Protein AF-A0A7Y2VMP0-F1 (afdb_monomer_lite)

Secondary structure (DSSP, 8-state):
--THHHHHHHHHHHHHHHHHHHHHHHHHHHHHHHHHHHHHHHHHHHHHHHHHHHHHHTTSTTPPPPEETTEEEEETTBTT---TTTTTPPSEEEEEPTT--EEEEEEEETTEEEEEEEEGGGHHHHHIIIIIHHHHHHHHHHHHHHHHHHHHHHHHHHHHHHHHHHHHT--TT-TTS--------SS--HHHHHHHHHHHHHHHHHHHHHHHHHHHHHHHHHHHHHHHHHHHHHHHHHTT-TT--HHHHHHHHHHHHHHHHHHHHHHHHHHHHHHTTS--------HHHHHHHHHHHHHHH-TTS--------

Structure (mmCIF, N/CA/C/O backbone):
data_AF-A0A7Y2VMP0-F1
#
_entry.id   AF-A0A7Y2VMP0-F1
#
loop_
_atom_site.group_PDB
_atom_site.id
_atom_site.type_symbol
_atom_site.label_atom_id
_atom_site.label_alt_id
_atom_site.label_comp_id
_atom_site.label_asym_id
_atom_site.label_entity_id
_atom_site.label_seq_id
_atom_site.pdbx_PDB_ins_code
_atom_site.Cartn_x
_atom_site.Cartn_y
_atom_site.Cartn_z
_atom_site.occupancy
_atom_site.B_iso_or_equiv
_atom_site.auth_seq_id
_atom_site.auth_comp_id
_atom_site.auth_asym_id
_atom_site.auth_atom_id
_atom_site.pdbx_PDB_model_num
ATOM 1 N N . MET A 1 1 ? -6.683 -3.050 -18.709 1.00 42.28 1 MET A N 1
ATOM 2 C CA . MET A 1 1 ? -7.319 -2.679 -17.415 1.00 42.28 1 MET A CA 1
ATOM 3 C C . MET A 1 1 ? -6.294 -2.846 -16.292 1.00 42.28 1 MET A C 1
ATOM 5 O O . MET A 1 1 ? -5.824 -3.955 -16.086 1.00 42.28 1 MET A O 1
ATOM 9 N N . LYS A 1 2 ? -5.876 -1.742 -15.649 1.00 40.38 2 LYS A N 1
ATOM 10 C CA . LYS A 1 2 ? -4.631 -1.635 -14.856 1.00 40.38 2 LYS A CA 1
ATOM 11 C C . LYS A 1 2 ? -4.674 -2.381 -13.492 1.00 40.38 2 LYS A C 1
ATOM 13 O O . LYS A 1 2 ? -5.615 -2.161 -12.722 1.00 40.38 2 LYS A O 1
ATOM 18 N N . PRO A 1 3 ? -3.659 -3.208 -13.161 1.00 48.94 3 PRO A N 1
ATOM 19 C CA . PRO A 1 3 ? -3.592 -4.045 -11.951 1.00 48.94 3 PRO A CA 1
ATOM 20 C C . PRO A 1 3 ? -3.436 -3.265 -10.630 1.00 48.94 3 PRO A C 1
ATOM 22 O O . PRO A 1 3 ? -3.856 -3.755 -9.582 1.00 48.94 3 PRO A O 1
ATOM 25 N N . GLU A 1 4 ? -2.950 -2.023 -10.662 1.00 51.00 4 GLU A N 1
ATOM 26 C CA . GLU A 1 4 ? -2.730 -1.183 -9.467 1.00 51.00 4 GLU A CA 1
ATOM 27 C C . GLU A 1 4 ? -4.014 -0.908 -8.662 1.00 51.00 4 GLU A C 1
ATOM 29 O O . GLU A 1 4 ? -4.012 -0.876 -7.429 1.00 51.00 4 GLU A O 1
ATOM 34 N N . ARG A 1 5 ? -5.173 -0.816 -9.335 1.00 51.28 5 ARG A N 1
ATOM 35 C CA . ARG A 1 5 ? -6.469 -0.645 -8.653 1.00 51.28 5 ARG A CA 1
ATOM 36 C C . ARG A 1 5 ? -6.866 -1.856 -7.798 1.00 51.28 5 ARG A C 1
ATOM 38 O O . ARG A 1 5 ? -7.688 -1.691 -6.895 1.00 51.28 5 ARG A O 1
ATOM 45 N N . ARG A 1 6 ? -6.324 -3.058 -8.054 1.00 54.50 6 ARG A N 1
ATOM 46 C CA . ARG A 1 6 ? -6.661 -4.273 -7.288 1.00 54.50 6 ARG A CA 1
ATOM 47 C C . ARG A 1 6 ? -5.964 -4.320 -5.933 1.00 54.50 6 ARG A C 1
ATOM 49 O O . ARG A 1 6 ? -6.623 -4.686 -4.965 1.00 54.50 6 ARG A O 1
ATOM 56 N N . ILE A 1 7 ? -4.694 -3.928 -5.839 1.00 57.62 7 ILE A N 1
ATOM 57 C CA . ILE A 1 7 ? -3.926 -4.029 -4.585 1.00 57.62 7 ILE A CA 1
ATOM 58 C C . ILE A 1 7 ? -4.462 -3.026 -3.560 1.00 57.62 7 ILE A C 1
ATOM 60 O O . ILE A 1 7 ? -4.820 -3.409 -2.449 1.00 57.62 7 ILE A O 1
ATOM 64 N N . ARG A 1 8 ? -4.668 -1.767 -3.968 1.00 56.16 8 ARG A N 1
ATOM 65 C CA . ARG A 1 8 ? -5.186 -0.714 -3.078 1.00 56.16 8 ARG A CA 1
ATOM 66 C C . ARG A 1 8 ? -6.615 -0.968 -2.587 1.00 56.16 8 ARG A C 1
ATOM 68 O O . ARG A 1 8 ? -6.955 -0.582 -1.469 1.00 56.16 8 ARG A O 1
ATOM 75 N N . ARG A 1 9 ? -7.458 -1.608 -3.412 1.00 62.34 9 ARG A N 1
ATOM 76 C CA . ARG A 1 9 ? -8.805 -2.051 -3.005 1.00 62.34 9 ARG A CA 1
ATOM 77 C C . ARG A 1 9 ? -8.754 -3.253 -2.069 1.00 62.34 9 ARG A C 1
ATOM 79 O O . ARG A 1 9 ? -9.537 -3.276 -1.131 1.00 62.34 9 ARG A O 1
ATOM 86 N N . ARG A 1 10 ? -7.859 -4.219 -2.306 1.00 62.31 10 ARG A N 1
ATOM 87 C CA . ARG A 1 10 ? -7.691 -5.385 -1.427 1.00 62.31 10 ARG A CA 1
ATOM 88 C C . ARG A 1 10 ? -7.189 -4.965 -0.050 1.00 62.31 10 ARG A C 1
ATOM 90 O O . ARG A 1 10 ? -7.886 -5.224 0.915 1.00 62.31 10 ARG A O 1
ATOM 97 N N . LEU A 1 11 ? -6.109 -4.184 0.025 1.00 67.06 11 LEU A N 1
ATOM 98 C CA . LEU A 1 11 ? -5.541 -3.735 1.302 1.00 67.06 11 LEU A CA 1
ATOM 99 C C . LEU A 1 11 ? -6.545 -2.920 2.135 1.00 67.06 11 LEU A C 1
ATOM 101 O O . LEU A 1 11 ? -6.702 -3.148 3.328 1.00 67.06 11 LEU A O 1
ATOM 105 N N . GLY A 1 12 ? -7.273 -1.995 1.496 1.00 69.88 12 GLY A N 1
ATOM 106 C CA . GLY A 1 12 ? -8.311 -1.217 2.176 1.00 69.88 12 GLY A CA 1
ATOM 107 C C . GLY A 1 12 ? -9.505 -2.067 2.619 1.00 69.88 12 GLY A C 1
ATOM 108 O O . GLY A 1 12 ? -10.015 -1.873 3.716 1.00 69.88 12 GLY A O 1
ATOM 109 N N . ARG A 1 13 ? -9.941 -3.025 1.792 1.00 75.75 13 ARG A N 1
ATOM 110 C CA . ARG A 1 13 ? -11.034 -3.944 2.135 1.00 75.75 13 ARG A CA 1
ATOM 111 C C . ARG A 1 13 ? -10.649 -4.861 3.291 1.00 75.75 13 ARG A C 1
ATOM 113 O O . ARG A 1 13 ? -11.458 -5.055 4.187 1.00 75.75 13 ARG A O 1
ATOM 120 N N . ASP A 1 14 ? -9.441 -5.407 3.264 1.00 75.19 14 ASP A N 1
ATOM 121 C CA . ASP A 1 14 ? -8.980 -6.370 4.258 1.00 75.19 14 ASP A CA 1
ATOM 122 C C . ASP A 1 14 ? -8.782 -5.676 5.622 1.00 75.19 14 ASP A C 1
ATOM 124 O O . ASP A 1 14 ? -9.195 -6.220 6.640 1.00 75.19 14 ASP A O 1
ATOM 128 N N . LEU A 1 15 ? -8.319 -4.416 5.643 1.00 76.12 15 LEU A N 1
ATOM 129 C CA . LEU A 1 15 ? -8.299 -3.588 6.859 1.00 76.12 15 LEU A CA 1
ATOM 130 C C . LEU A 1 15 ? -9.698 -3.256 7.392 1.00 76.12 15 LEU A C 1
ATOM 132 O O . LEU A 1 15 ? -9.912 -3.306 8.599 1.00 76.12 15 LEU A O 1
ATOM 136 N N . ILE A 1 16 ? -10.660 -2.930 6.521 1.00 78.88 16 ILE A N 1
ATOM 137 C CA . ILE A 1 16 ? -12.048 -2.672 6.942 1.00 78.88 16 ILE A CA 1
ATOM 138 C C . ILE A 1 16 ? -12.686 -3.947 7.500 1.00 78.88 16 ILE A C 1
ATOM 140 O O . ILE A 1 16 ? -13.368 -3.890 8.518 1.00 78.88 16 ILE A O 1
ATOM 144 N N . LEU A 1 17 ? -12.451 -5.097 6.865 1.00 79.00 17 LEU A N 1
ATOM 145 C CA . LEU A 1 17 ? -12.925 -6.391 7.356 1.00 79.00 17 LEU A CA 1
ATOM 146 C C . LEU A 1 17 ? -12.294 -6.741 8.705 1.00 79.00 17 LEU A C 1
ATOM 148 O O . LEU A 1 17 ? -13.005 -7.178 9.604 1.00 79.00 17 LEU A O 1
ATOM 152 N N . GLN A 1 18 ? -10.992 -6.504 8.870 1.00 78.69 18 GLN A N 1
ATOM 153 C CA . GLN A 1 18 ? -10.298 -6.721 10.136 1.00 78.69 18 GLN A CA 1
ATOM 154 C C . GLN A 1 18 ? -10.820 -5.784 11.231 1.00 78.69 18 GLN A C 1
ATOM 156 O O . GLN A 1 18 ? -11.076 -6.236 12.341 1.00 78.69 18 GLN A O 1
ATOM 161 N N . ALA A 1 19 ? -11.050 -4.509 10.913 1.00 80.31 19 ALA A N 1
ATOM 162 C CA . ALA A 1 19 ? -11.669 -3.555 11.826 1.00 80.31 19 ALA A CA 1
ATOM 163 C C . ALA A 1 19 ? -13.084 -3.993 12.227 1.00 80.31 19 ALA A C 1
ATOM 165 O O . ALA A 1 19 ? -13.423 -4.021 13.403 1.00 80.31 19 ALA A O 1
ATOM 166 N N . LEU A 1 20 ? -13.910 -4.411 11.271 1.00 83.06 20 LEU A N 1
ATOM 167 C CA . LEU A 1 20 ? -15.257 -4.888 11.568 1.00 83.06 20 LEU A CA 1
ATOM 168 C C . LEU A 1 20 ? -15.230 -6.148 12.447 1.00 83.06 20 LEU A C 1
ATOM 170 O O . LEU A 1 20 ? -15.999 -6.249 13.399 1.00 83.06 20 LEU A O 1
ATOM 174 N N . PHE A 1 21 ? -14.311 -7.075 12.172 1.00 84.12 21 PHE A N 1
ATOM 175 C CA . PHE A 1 21 ? -14.140 -8.292 12.959 1.00 84.12 21 PHE A CA 1
ATOM 176 C C . PHE A 1 21 ? -13.665 -8.001 14.386 1.00 84.12 21 PHE A C 1
ATOM 178 O O . PHE A 1 21 ? -14.249 -8.519 15.333 1.00 84.12 21 PHE A O 1
ATOM 185 N N . ILE A 1 22 ? -12.654 -7.140 14.556 1.00 81.50 22 ILE A N 1
ATO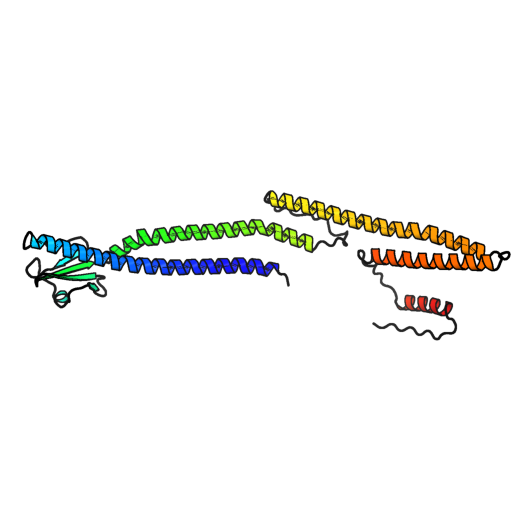M 186 C CA . ILE A 1 22 ? -12.170 -6.727 15.880 1.00 81.50 22 ILE A CA 1
ATOM 187 C C . ILE A 1 22 ? -13.291 -6.012 16.638 1.00 81.50 22 ILE A C 1
ATOM 189 O O . ILE A 1 22 ? -13.514 -6.306 17.806 1.00 81.50 22 ILE A O 1
ATOM 193 N N . SER A 1 23 ? -14.032 -5.112 15.986 1.00 80.69 23 SER A N 1
ATOM 194 C CA . SER A 1 23 ? -15.151 -4.401 16.610 1.00 80.69 23 SER A CA 1
ATOM 195 C C . SER A 1 23 ? -16.237 -5.367 17.080 1.00 80.69 23 SER A C 1
ATOM 197 O O . SER A 1 23 ? -16.683 -5.258 18.218 1.00 80.69 23 SER A O 1
ATOM 199 N N . LEU A 1 24 ? -16.614 -6.345 16.253 1.00 84.69 24 LEU A N 1
ATOM 200 C CA . LEU A 1 24 ? -17.591 -7.363 16.629 1.00 84.69 24 LEU A CA 1
ATOM 201 C C . LEU A 1 24 ? -17.084 -8.240 17.783 1.00 84.69 24 LEU A C 1
ATOM 203 O O . LEU A 1 24 ? -17.810 -8.446 18.751 1.00 84.69 24 LEU A O 1
ATOM 207 N N . ALA A 1 25 ? -15.840 -8.720 17.706 1.00 79.19 25 ALA A N 1
ATOM 208 C CA . ALA A 1 25 ? -15.230 -9.558 18.738 1.00 79.19 25 ALA A CA 1
ATOM 209 C C . ALA A 1 25 ? -15.159 -8.837 20.089 1.00 79.19 25 ALA A C 1
ATOM 211 O O . ALA A 1 25 ? -15.453 -9.428 21.124 1.00 79.19 25 ALA A O 1
ATOM 212 N N . VAL A 1 26 ? -14.831 -7.545 20.072 1.00 81.06 26 VAL A N 1
ATOM 213 C CA . VAL A 1 26 ? -14.863 -6.692 21.260 1.00 81.06 26 VAL A CA 1
ATOM 214 C C . VAL A 1 26 ? -16.267 -6.593 21.815 1.00 81.06 26 VAL A C 1
ATOM 216 O O . VAL A 1 26 ? -16.439 -6.793 23.007 1.00 81.06 26 VAL A O 1
ATOM 219 N N . ILE A 1 27 ? -17.254 -6.235 20.990 1.00 81.12 27 ILE A N 1
ATOM 220 C CA . ILE A 1 27 ? -18.625 -6.014 21.465 1.00 81.12 27 ILE A CA 1
ATOM 221 C C . ILE A 1 27 ? -19.143 -7.288 22.134 1.00 81.12 27 ILE A C 1
ATOM 223 O O . ILE A 1 27 ? -19.672 -7.231 23.241 1.00 81.12 27 ILE A O 1
ATOM 227 N N . VAL A 1 28 ? -18.919 -8.441 21.499 1.00 82.56 28 VAL A N 1
ATOM 228 C CA . VAL A 1 28 ? -19.273 -9.753 22.053 1.00 82.56 28 VAL A CA 1
ATOM 229 C C . VAL A 1 28 ? -18.491 -10.045 23.336 1.00 82.56 28 VAL A C 1
ATOM 231 O O . VAL A 1 28 ? -19.082 -10.508 24.306 1.00 82.56 28 VAL A O 1
ATOM 234 N N . GLY A 1 29 ? -17.187 -9.758 23.370 1.00 77.56 29 GLY A N 1
ATOM 235 C CA . GLY A 1 29 ? -16.332 -9.995 24.534 1.00 77.56 29 GLY A CA 1
ATOM 236 C C . GLY A 1 29 ? -16.700 -9.130 25.739 1.00 77.56 29 GLY A C 1
ATOM 237 O O . GLY A 1 29 ? -16.807 -9.650 26.842 1.00 77.56 29 GLY A O 1
ATOM 238 N N . VAL A 1 30 ? -16.954 -7.837 25.522 1.00 77.19 30 VAL A N 1
ATOM 239 C CA . VAL A 1 30 ? -17.459 -6.899 26.536 1.00 77.19 30 VAL A CA 1
ATOM 240 C C . VAL A 1 30 ? -18.791 -7.405 27.074 1.00 77.19 30 VAL A C 1
ATOM 242 O O . VAL A 1 30 ? -18.934 -7.575 28.277 1.00 77.19 30 VAL A O 1
ATOM 245 N N . PHE A 1 31 ? -19.739 -7.707 26.184 1.00 78.12 31 PHE A N 1
ATOM 246 C CA . PHE A 1 31 ? -21.064 -8.183 26.568 1.00 78.12 31 PHE A CA 1
ATOM 247 C C . PHE A 1 31 ? -21.003 -9.483 27.385 1.00 78.12 31 PHE A C 1
ATOM 249 O O . PHE A 1 31 ? -21.660 -9.596 28.419 1.00 78.12 31 PHE A O 1
ATOM 256 N N . ALA A 1 32 ? -20.186 -10.449 26.955 1.00 77.00 32 ALA A N 1
ATOM 257 C CA . ALA A 1 32 ? -19.995 -11.710 27.664 1.00 77.00 32 ALA A CA 1
ATOM 258 C C . ALA A 1 32 ? -19.301 -11.514 29.020 1.00 77.00 32 ALA A C 1
ATOM 260 O O . ALA A 1 32 ? -19.719 -12.123 30.000 1.00 77.00 32 ALA A O 1
ATOM 261 N N . ALA A 1 33 ? -18.274 -10.661 29.090 1.00 73.25 33 ALA A N 1
ATOM 262 C CA . ALA A 1 33 ? -17.544 -10.383 30.323 1.00 73.25 33 ALA A CA 1
ATOM 263 C C . ALA A 1 33 ? -18.425 -9.685 31.363 1.00 73.25 33 ALA A C 1
ATOM 265 O O . ALA A 1 33 ? -18.421 -10.097 32.517 1.00 73.25 33 ALA A O 1
ATOM 266 N N . THR A 1 34 ? -19.212 -8.679 30.963 1.00 72.81 34 THR A N 1
ATOM 267 C CA . THR A 1 34 ? -20.141 -7.996 31.874 1.00 72.81 34 THR A CA 1
ATOM 268 C C . THR A 1 34 ? -21.153 -8.980 32.456 1.00 72.81 34 THR A C 1
ATOM 270 O O . THR A 1 34 ? -21.323 -9.009 33.668 1.00 72.81 34 THR A O 1
ATOM 273 N N . ARG A 1 35 ? -21.741 -9.853 31.623 1.00 72.00 35 ARG A N 1
ATOM 274 C CA . ARG A 1 35 ? -22.688 -10.880 32.086 1.00 72.00 35 ARG A CA 1
ATOM 275 C C . ARG A 1 35 ? -22.051 -11.916 33.013 1.00 72.00 35 ARG A C 1
ATOM 277 O O . ARG A 1 35 ? -22.604 -12.207 34.060 1.00 72.00 35 ARG A O 1
ATOM 284 N N . LEU A 1 36 ? -20.883 -12.450 32.652 1.00 71.62 36 LEU A N 1
ATOM 285 C CA . LEU A 1 36 ? -20.199 -13.468 33.459 1.00 71.62 36 LEU A CA 1
ATOM 286 C C . LEU A 1 36 ? -19.733 -12.939 34.819 1.00 71.62 36 LEU A C 1
ATOM 288 O O . LEU A 1 36 ? -19.786 -13.666 35.804 1.00 71.62 36 LEU A O 1
ATOM 292 N N . VAL A 1 37 ? -19.218 -11.710 34.865 1.00 70.56 37 VAL A N 1
ATOM 293 C CA . VAL A 1 37 ? -18.649 -11.138 36.092 1.00 70.56 37 VAL A CA 1
ATOM 294 C C . VAL A 1 37 ? -19.743 -10.757 37.087 1.00 70.56 37 VAL A C 1
ATOM 296 O O . VAL A 1 37 ? -19.559 -10.971 38.280 1.00 70.56 37 VAL A O 1
ATOM 299 N N . GLU A 1 38 ? -20.864 -10.211 36.613 1.00 70.50 38 GLU A N 1
ATOM 300 C CA . GLU A 1 38 ? -21.977 -9.790 37.468 1.00 70.50 38 GLU A CA 1
ATOM 301 C C . GLU A 1 38 ? -22.604 -10.981 38.205 1.00 70.50 38 GLU A C 1
ATOM 303 O O . GLU A 1 38 ? -22.653 -10.970 39.435 1.00 70.50 38 GLU A O 1
ATOM 308 N N . ASP A 1 39 ? -22.958 -12.047 37.481 1.00 72.12 39 ASP A N 1
ATOM 309 C CA . ASP A 1 39 ? -23.595 -13.230 38.071 1.00 72.12 39 ASP A CA 1
ATOM 310 C C . ASP A 1 39 ? -22.658 -13.925 39.079 1.00 72.12 39 ASP A C 1
ATOM 312 O O . ASP A 1 39 ? -23.026 -14.170 40.227 1.00 72.12 39 ASP A O 1
ATOM 316 N N . VAL A 1 40 ? -21.397 -14.167 38.697 1.00 78.06 40 VAL A N 1
ATOM 317 C CA . VAL A 1 40 ? -20.447 -14.917 39.538 1.00 78.06 40 VAL A CA 1
ATOM 318 C C . VAL A 1 40 ? -20.065 -14.155 40.808 1.00 78.06 40 VAL A C 1
ATOM 320 O O . VAL A 1 40 ? -19.946 -14.765 41.872 1.00 78.06 40 VAL A O 1
ATOM 323 N N . LEU A 1 41 ? -19.842 -12.839 40.727 1.00 79.62 41 LEU A N 1
ATOM 324 C CA . LEU A 1 41 ? -19.421 -12.063 41.898 1.00 79.62 41 LEU A CA 1
ATOM 325 C C . LEU A 1 41 ? -20.550 -11.892 42.916 1.00 79.62 41 LEU A C 1
ATOM 327 O O . LEU A 1 41 ? -20.281 -11.950 44.116 1.00 79.62 41 LEU A O 1
ATOM 331 N N . ILE A 1 42 ? -21.790 -11.680 42.461 1.00 82.31 42 ILE A N 1
ATOM 332 C CA . ILE A 1 42 ? -22.932 -11.493 43.364 1.00 82.31 42 ILE A CA 1
ATOM 333 C C . ILE A 1 42 ? -23.273 -12.817 44.056 1.00 82.31 42 ILE A C 1
ATOM 335 O O . ILE A 1 42 ? -23.444 -12.831 45.276 1.00 82.31 42 ILE A O 1
ATOM 339 N N . GLU A 1 43 ? -23.305 -13.932 43.319 1.00 86.56 43 GLU A N 1
ATOM 340 C CA . GLU A 1 43 ? -23.552 -15.255 43.905 1.00 86.56 43 GLU A CA 1
ATOM 341 C C . GLU A 1 43 ? -22.499 -15.610 44.966 1.00 86.56 43 GLU A C 1
ATOM 343 O O . GLU A 1 43 ? -22.851 -15.965 46.094 1.00 86.56 43 GLU A O 1
ATOM 348 N N . GLN A 1 44 ? -21.209 -15.418 44.657 1.00 86.25 44 GLN A N 1
ATOM 349 C CA . GLN A 1 44 ? -20.124 -15.663 45.614 1.00 86.25 44 GLN A CA 1
ATOM 350 C C . GLN A 1 44 ? -20.196 -14.755 46.848 1.00 86.25 44 GLN A C 1
ATOM 352 O O . GLN A 1 44 ? -19.910 -15.205 47.960 1.00 86.25 44 GLN A O 1
ATOM 357 N N . ALA A 1 45 ? -20.570 -13.484 46.678 1.00 86.44 45 ALA A N 1
ATOM 358 C CA . ALA A 1 45 ? -20.727 -12.558 47.796 1.00 86.44 45 ALA A CA 1
ATOM 359 C C . ALA A 1 45 ? -21.877 -12.982 48.726 1.00 86.44 45 ALA A C 1
ATOM 361 O O . ALA A 1 45 ? -21.716 -12.969 49.947 1.00 86.44 45 ALA A O 1
ATOM 362 N N . LEU A 1 46 ? -23.013 -13.401 48.158 1.00 90.00 46 LEU A N 1
ATOM 363 C CA . LEU A 1 46 ? -24.189 -13.855 48.903 1.00 90.00 46 LEU A CA 1
ATOM 364 C C . LEU A 1 46 ? -23.950 -15.171 49.648 1.00 90.00 46 LEU A C 1
ATOM 366 O O . LEU A 1 46 ? -24.327 -15.292 50.816 1.00 90.00 46 LEU A O 1
ATOM 370 N N . GLU A 1 47 ? -23.296 -16.140 49.007 1.00 92.06 47 GLU A N 1
ATOM 371 C CA . GLU A 1 47 ? -22.884 -17.385 49.660 1.00 92.06 47 GLU A CA 1
ATOM 372 C C . GLU A 1 47 ? -21.928 -17.119 50.826 1.00 92.06 47 GLU A C 1
ATOM 374 O O . GLU A 1 47 ? -22.137 -17.638 51.927 1.00 92.06 47 GLU A O 1
ATOM 379 N N . GLY A 1 48 ? -20.920 -16.267 50.609 1.00 90.44 48 GLY A N 1
ATOM 380 C CA . GLY A 1 48 ? -19.956 -15.887 51.639 1.00 90.44 48 GLY A CA 1
ATOM 381 C C . GLY A 1 48 ? -20.605 -15.189 52.837 1.00 90.44 48 GLY A C 1
ATOM 382 O O . GLY A 1 48 ? -20.306 -15.530 53.985 1.00 90.44 48 GLY A O 1
ATOM 383 N N . GLU A 1 49 ? -21.532 -14.257 52.595 1.00 92.38 49 GLU A N 1
ATOM 384 C CA . GLU A 1 49 ? -22.254 -13.556 53.663 1.00 92.38 49 GLU A CA 1
ATOM 385 C C . GLU A 1 49 ? -23.176 -14.507 54.444 1.00 92.38 49 GLU A C 1
ATOM 387 O O . GLU A 1 49 ? -23.212 -14.469 55.678 1.00 92.38 49 GLU A O 1
ATOM 392 N N . ALA A 1 50 ? -23.872 -15.420 53.755 1.00 91.94 50 ALA A N 1
ATOM 393 C CA . ALA A 1 50 ? -24.688 -16.442 54.407 1.00 91.94 50 ALA A CA 1
ATOM 394 C C . ALA A 1 50 ? -23.840 -17.356 55.300 1.00 91.94 50 ALA A C 1
ATOM 396 O O . ALA A 1 50 ? -24.198 -17.616 56.452 1.00 91.94 50 ALA A O 1
ATOM 397 N N . GLU A 1 51 ? -22.704 -17.842 54.796 1.00 92.44 51 GLU A N 1
ATOM 398 C CA . GLU A 1 51 ? -21.811 -18.709 55.560 1.00 92.44 51 GLU A CA 1
ATOM 399 C C . GLU A 1 51 ? -21.255 -17.987 56.794 1.00 92.44 51 GLU A C 1
ATOM 401 O O . GLU A 1 51 ? -21.293 -18.532 57.905 1.00 92.44 51 GLU A O 1
ATOM 406 N N . TYR A 1 52 ? -20.819 -16.735 56.626 1.00 91.19 52 TYR A N 1
ATOM 407 C CA . TYR A 1 52 ? -20.349 -15.886 57.717 1.00 91.19 52 TYR A CA 1
ATOM 408 C C . TYR A 1 52 ? -21.430 -15.658 58.783 1.00 91.19 52 TYR A C 1
ATOM 410 O O . TYR A 1 52 ? -21.154 -15.762 59.985 1.00 91.19 52 TYR A O 1
ATOM 418 N N . TYR A 1 53 ? -22.676 -15.422 58.364 1.00 90.56 53 TYR A N 1
ATOM 419 C CA . TYR A 1 53 ? -23.808 -15.303 59.276 1.00 90.56 53 TYR A CA 1
ATOM 420 C C . TYR A 1 53 ? -24.028 -16.584 60.085 1.00 90.56 53 TYR A C 1
ATOM 422 O O . TYR A 1 53 ? -24.104 -16.528 61.315 1.00 90.56 53 TYR A O 1
ATOM 430 N N . TRP A 1 54 ? -24.067 -17.745 59.426 1.00 91.00 54 TRP A N 1
ATOM 431 C CA . TRP A 1 54 ? -24.247 -19.032 60.101 1.00 91.00 54 TRP A CA 1
ATOM 432 C C . TRP A 1 54 ? -23.121 -19.337 61.095 1.00 91.00 54 TRP A C 1
ATOM 434 O O . TRP A 1 54 ? -23.379 -19.841 62.190 1.00 91.00 54 TRP A O 1
ATOM 444 N N . LEU A 1 55 ? -21.874 -18.996 60.753 1.00 90.50 55 LEU A N 1
ATOM 445 C CA . LEU A 1 55 ? -20.718 -19.094 61.651 1.00 90.50 55 LEU A CA 1
ATOM 446 C C . LEU A 1 55 ? -20.879 -18.223 62.905 1.00 90.50 55 LEU A C 1
ATOM 448 O O . LEU A 1 55 ? -20.431 -18.609 63.990 1.00 90.50 55 LEU A O 1
ATOM 452 N N . ARG A 1 56 ? -21.501 -17.048 62.769 1.00 91.69 56 ARG A N 1
ATOM 453 C CA . ARG A 1 56 ? -21.741 -16.113 63.873 1.00 91.69 56 ARG A CA 1
ATOM 454 C C . ARG A 1 56 ? -22.912 -16.547 64.748 1.00 91.69 56 ARG A C 1
ATOM 456 O O . ARG A 1 56 ? -22.770 -16.542 65.969 1.00 91.69 56 ARG A O 1
ATOM 463 N N . ASP A 1 57 ? -24.015 -16.980 64.144 1.00 87.88 57 ASP A N 1
ATOM 464 C CA . ASP A 1 57 ? -25.187 -17.482 64.871 1.00 87.88 57 ASP A CA 1
ATOM 465 C C . ASP A 1 57 ? -24.861 -18.749 65.677 1.00 87.88 57 ASP A C 1
ATOM 467 O O . ASP A 1 57 ? -25.317 -18.903 66.806 1.00 87.88 57 ASP A O 1
ATOM 471 N N . ALA A 1 58 ? -23.976 -19.608 65.157 1.00 87.75 58 ALA A N 1
ATOM 472 C CA . ALA A 1 58 ? -23.487 -20.783 65.879 1.00 87.75 58 ALA A CA 1
ATOM 473 C C . ALA A 1 58 ? -22.692 -20.436 67.155 1.00 87.75 58 ALA A C 1
ATOM 475 O O . ALA A 1 58 ? -22.655 -21.235 68.089 1.00 87.75 58 ALA A O 1
ATOM 476 N N . LYS A 1 59 ? -22.040 -19.265 67.202 1.00 89.62 59 LYS A N 1
ATOM 477 C CA . LYS A 1 59 ? -21.299 -18.787 68.384 1.00 89.62 59 LYS A CA 1
ATOM 478 C C . LYS A 1 59 ? -22.191 -18.008 69.350 1.00 89.62 59 LYS A C 1
ATOM 480 O O . LYS A 1 59 ? -22.029 -18.145 70.559 1.00 89.62 59 LYS A O 1
ATOM 485 N N . SER A 1 60 ? -23.110 -17.210 68.812 1.00 85.69 60 SER A N 1
ATOM 486 C CA . SER A 1 60 ? -24.022 -16.352 69.566 1.00 85.69 60 SER A CA 1
ATOM 487 C C . SER A 1 60 ? -25.424 -16.441 68.952 1.00 85.69 60 SER A C 1
ATOM 489 O O . SER A 1 60 ? -25.688 -15.737 67.973 1.00 85.69 60 SER A O 1
ATOM 491 N N . PRO A 1 61 ? -26.319 -17.279 69.509 1.00 82.44 61 PRO A N 1
ATOM 492 C CA . PRO A 1 61 ? -27.670 -17.455 68.984 1.00 82.44 61 PRO A CA 1
ATOM 493 C C . PRO A 1 61 ? -28.440 -16.132 68.960 1.00 82.44 61 PRO A C 1
ATOM 495 O O . PRO A 1 61 ? -28.482 -15.423 69.966 1.00 82.44 61 PRO A O 1
ATOM 498 N N . GLY A 1 62 ? -29.061 -15.809 67.824 1.00 77.50 62 GLY A N 1
ATOM 499 C CA . GLY A 1 62 ? -29.781 -14.544 67.645 1.00 77.50 62 GLY A CA 1
ATOM 500 C C . GLY A 1 62 ? -28.881 -13.397 67.188 1.00 77.50 62 GLY A C 1
ATOM 501 O O . GLY A 1 62 ? -29.149 -12.235 67.496 1.00 77.50 62 GLY A O 1
ATOM 502 N N . ALA A 1 63 ? -27.799 -13.711 66.471 1.00 80.00 63 ALA A N 1
ATOM 503 C CA . ALA A 1 63 ? -26.931 -12.702 65.883 1.00 80.00 63 ALA A CA 1
ATOM 504 C C . ALA A 1 63 ? -27.731 -11.752 64.971 1.00 80.00 63 ALA A C 1
ATOM 506 O O . ALA A 1 63 ? -28.602 -12.185 64.210 1.00 80.00 63 ALA A O 1
ATOM 507 N N . ALA A 1 64 ? -27.401 -10.456 65.031 1.00 84.94 64 ALA A N 1
ATOM 508 C CA . ALA A 1 64 ? -28.041 -9.436 64.205 1.00 84.94 64 ALA A CA 1
ATOM 509 C C . ALA A 1 64 ? -27.959 -9.801 62.716 1.00 84.94 64 ALA A C 1
ATOM 511 O O . ALA A 1 64 ? -26.939 -10.325 62.249 1.00 84.94 64 ALA A O 1
ATOM 512 N N . LEU A 1 65 ? -29.050 -9.545 62.000 1.00 87.25 65 LEU A N 1
ATOM 513 C CA . LEU A 1 65 ? -29.155 -9.784 60.567 1.00 87.25 65 LEU A CA 1
ATOM 514 C C . LEU A 1 65 ? -28.202 -8.844 59.807 1.00 87.25 65 LEU A C 1
ATOM 516 O O . LEU A 1 65 ? -28.040 -7.697 60.232 1.00 87.25 65 LEU A O 1
ATOM 520 N N . PRO A 1 66 ? -27.538 -9.319 58.736 1.00 85.12 66 PRO A N 1
ATOM 521 C CA . PRO A 1 66 ? -26.819 -8.446 57.820 1.00 85.12 66 PRO A CA 1
ATOM 522 C C . PRO A 1 66 ? -27.766 -7.378 57.270 1.00 85.12 66 PRO A C 1
ATOM 524 O O . PRO A 1 66 ? -28.812 -7.700 56.709 1.00 85.12 66 PRO A O 1
ATOM 527 N N . ASP A 1 67 ? -27.393 -6.121 57.461 1.00 82.19 67 ASP A N 1
ATOM 528 C CA . ASP A 1 67 ? -28.102 -4.966 56.925 1.00 82.19 67 ASP A CA 1
ATOM 529 C C . ASP A 1 67 ? -27.042 -4.010 56.379 1.00 82.19 67 ASP A C 1
ATOM 531 O O . ASP A 1 67 ? -26.301 -3.370 57.132 1.00 82.19 67 ASP A O 1
ATOM 535 N N . THR A 1 68 ? -26.866 -4.031 55.061 1.00 84.19 68 THR A N 1
ATOM 536 C CA . THR A 1 68 ? -25.902 -3.179 54.356 1.00 84.19 68 THR A CA 1
ATOM 537 C C . THR A 1 68 ? -26.611 -2.429 53.236 1.00 84.19 68 THR A C 1
ATOM 539 O O . THR A 1 68 ? -27.761 -2.722 52.932 1.00 84.19 68 THR A O 1
ATOM 542 N N . LEU A 1 69 ? -25.919 -1.478 52.599 1.00 79.81 69 LEU A N 1
ATOM 543 C CA . LEU A 1 69 ? -26.508 -0.544 51.631 1.00 79.81 69 LEU A CA 1
ATOM 544 C C . LEU A 1 69 ? -27.408 -1.212 50.573 1.00 79.81 69 LEU A C 1
ATOM 546 O O . LEU A 1 69 ? -28.447 -0.654 50.250 1.00 79.81 69 LEU A O 1
ATOM 550 N N . ASN A 1 70 ? -27.010 -2.387 50.070 1.00 83.19 70 ASN A N 1
ATOM 551 C CA . ASN A 1 70 ? -27.692 -3.094 48.976 1.00 83.19 70 ASN A CA 1
ATOM 552 C C . ASN A 1 70 ? -28.053 -4.542 49.341 1.00 83.19 70 ASN A C 1
ATOM 554 O O . ASN A 1 70 ? -28.332 -5.342 48.452 1.00 83.19 70 ASN A O 1
ATOM 558 N N . LEU A 1 71 ? -27.979 -4.910 50.624 1.00 88.00 71 LEU A N 1
ATOM 559 C CA . LEU A 1 71 ? -28.266 -6.264 51.092 1.00 88.00 71 LEU A CA 1
ATOM 560 C C . LEU A 1 71 ? -29.136 -6.202 52.338 1.00 88.00 71 LEU A C 1
ATOM 562 O O . LEU A 1 71 ? -28.688 -5.719 53.381 1.00 88.00 71 LEU A O 1
ATOM 566 N N . THR A 1 72 ? -30.319 -6.794 52.245 1.00 89.12 72 THR A N 1
ATOM 567 C CA . THR A 1 72 ? -31.232 -6.946 53.374 1.00 89.12 72 THR A CA 1
ATOM 568 C C . THR A 1 72 ? -31.445 -8.422 53.668 1.00 89.12 72 THR A C 1
ATOM 570 O O . THR A 1 72 ? -31.792 -9.211 52.787 1.00 89.12 72 THR A O 1
ATOM 573 N N . ALA A 1 73 ? -31.233 -8.810 54.923 1.00 90.31 73 ALA A N 1
ATOM 574 C CA . ALA A 1 73 ? -31.423 -10.181 55.366 1.00 90.31 73 ALA A CA 1
ATOM 575 C C . ALA A 1 73 ? -32.728 -10.361 56.154 1.00 90.31 73 ALA A C 1
ATOM 577 O O . ALA A 1 73 ? -33.056 -9.563 57.032 1.00 90.31 73 ALA A O 1
ATOM 578 N N . TYR A 1 74 ? -33.425 -11.471 55.912 1.00 89.69 74 TYR A N 1
ATOM 579 C CA . TYR A 1 74 ? -34.623 -11.879 56.645 1.00 89.69 74 TYR A CA 1
ATOM 580 C C . TYR A 1 74 ? -34.457 -13.290 57.206 1.00 89.69 74 TYR A C 1
ATOM 582 O O . TYR A 1 74 ? -33.898 -14.181 56.564 1.00 89.69 74 TYR A O 1
ATOM 590 N N . ARG A 1 75 ? -34.980 -13.514 58.412 1.00 87.31 75 ARG A N 1
ATOM 591 C CA . ARG A 1 75 ? -34.994 -14.823 59.071 1.00 87.31 75 ARG A CA 1
ATOM 592 C C . ARG A 1 75 ? -36.230 -14.946 59.946 1.00 87.31 75 ARG A C 1
ATOM 594 O O . ARG A 1 75 ? -36.703 -13.976 60.532 1.00 87.31 75 ARG A O 1
ATOM 601 N N . GLU A 1 76 ? -36.746 -16.159 60.050 1.00 83.25 76 GLU A N 1
ATOM 602 C CA . GLU A 1 76 ? -37.912 -16.441 60.877 1.00 83.25 76 GLU A CA 1
ATOM 603 C C . GLU A 1 76 ? -37.579 -16.234 62.367 1.00 83.25 76 GLU A C 1
ATOM 605 O O . GLU A 1 76 ? -36.581 -16.751 62.870 1.00 83.25 76 GLU A O 1
ATOM 610 N N . GLY A 1 77 ? -38.389 -15.435 63.069 1.00 76.56 77 GLY A N 1
ATOM 611 C CA . GLY A 1 77 ? -38.194 -15.125 64.492 1.00 76.56 77 GLY A CA 1
ATOM 612 C C . GLY A 1 77 ? -37.203 -13.994 64.814 1.00 76.56 77 GLY A C 1
ATOM 613 O O . GLY A 1 77 ? -37.013 -13.698 65.992 1.00 76.56 77 GLY A O 1
ATOM 614 N N . LEU A 1 78 ? -36.600 -13.338 63.813 1.00 78.25 78 LEU A N 1
ATOM 615 C CA . LEU A 1 78 ? -35.700 -12.187 63.988 1.00 78.25 78 LEU A CA 1
ATOM 616 C C . LEU A 1 78 ? -36.122 -11.014 63.083 1.00 78.25 78 LEU A C 1
ATOM 618 O O . LEU A 1 78 ? -36.526 -11.210 61.940 1.00 78.25 78 LEU A O 1
ATOM 622 N N . GLY A 1 79 ? -36.007 -9.780 63.587 1.00 73.88 79 GLY A N 1
ATOM 623 C CA . GLY A 1 79 ? -36.323 -8.562 62.827 1.00 73.88 79 GLY A CA 1
ATOM 624 C C . GLY A 1 79 ? -37.827 -8.322 62.624 1.00 73.88 79 GLY A C 1
ATOM 625 O O . GLY A 1 79 ? -38.617 -8.506 63.548 1.00 73.88 79 GLY A O 1
ATOM 626 N N . GLY A 1 80 ? -38.211 -7.878 61.420 1.00 74.25 80 GLY A N 1
ATOM 627 C CA . GLY A 1 80 ? -39.597 -7.555 61.036 1.00 74.25 80 GLY A CA 1
ATOM 628 C C . GLY A 1 80 ? -40.430 -8.733 60.510 1.00 74.25 80 GLY A C 1
ATOM 629 O O . GLY A 1 80 ? -41.581 -8.536 60.129 1.00 74.25 80 GLY A O 1
ATOM 630 N N . GLY A 1 81 ? -39.870 -9.949 60.493 1.00 77.44 81 GLY A N 1
ATOM 631 C CA . GLY A 1 81 ? -40.481 -11.122 59.862 1.00 77.44 81 GLY A CA 1
ATOM 632 C C . GLY A 1 81 ? -40.190 -11.224 58.360 1.00 77.44 81 GLY A C 1
ATOM 633 O O . GLY A 1 81 ? -39.640 -10.308 57.754 1.00 77.44 81 GLY A O 1
ATOM 634 N N . ILE A 1 82 ? -40.520 -12.375 57.767 1.00 83.19 82 ILE A N 1
ATOM 635 C CA . ILE A 1 82 ? -40.250 -12.664 56.350 1.00 83.19 82 ILE A CA 1
ATOM 636 C C . ILE A 1 82 ? -41.437 -12.171 55.497 1.00 83.19 82 ILE A C 1
ATOM 638 O O . ILE A 1 82 ? -42.569 -12.612 55.764 1.00 83.19 82 ILE A O 1
ATOM 642 N N . PRO A 1 83 ? -41.206 -11.320 54.475 1.00 84.69 83 PRO A N 1
ATOM 643 C CA . PRO A 1 83 ? -42.214 -10.946 53.481 1.00 84.69 83 PRO A CA 1
ATOM 644 C C . PRO A 1 83 ? -42.895 -12.173 52.861 1.00 84.69 83 PRO A C 1
ATOM 646 O O . PRO A 1 83 ? -42.241 -13.186 52.607 1.00 84.69 83 PRO A O 1
ATOM 649 N N . ASP A 1 84 ? -44.205 -12.101 52.609 1.00 81.94 84 ASP A N 1
ATOM 650 C CA . ASP A 1 84 ? -44.988 -13.250 52.119 1.00 81.94 84 ASP A CA 1
ATOM 651 C C . ASP A 1 84 ? -44.471 -13.791 50.773 1.00 81.94 84 ASP A C 1
ATOM 653 O O . ASP A 1 84 ? -44.523 -14.997 50.529 1.00 81.94 84 ASP A O 1
ATOM 657 N N . GLU A 1 85 ? -43.894 -12.920 49.944 1.00 81.81 85 GLU A N 1
ATOM 658 C CA . GLU A 1 85 ? -43.304 -13.251 48.641 1.00 81.81 85 GLU A CA 1
ATOM 659 C C . GLU A 1 85 ? -42.081 -14.175 48.753 1.00 81.81 85 GLU A C 1
ATOM 661 O O . GLU A 1 85 ? -41.860 -15.022 47.889 1.00 81.81 85 GLU A O 1
ATOM 666 N N . LEU A 1 86 ? -41.321 -14.082 49.850 1.00 83.56 86 LEU A N 1
ATOM 667 C CA . LEU A 1 86 ? -40.080 -14.839 50.036 1.00 83.56 86 LEU A CA 1
ATOM 668 C C . LEU A 1 86 ? -40.306 -16.208 50.692 1.00 83.56 86 LEU A C 1
ATOM 670 O O . LEU A 1 86 ? -39.495 -17.115 50.517 1.00 83.56 86 LEU A O 1
ATOM 674 N N . ARG A 1 87 ? -41.411 -16.409 51.425 1.00 82.19 87 ARG A N 1
ATOM 675 C CA . ARG A 1 87 ? -41.627 -17.623 52.247 1.00 82.19 87 ARG A CA 1
ATOM 676 C C . ARG A 1 87 ? -41.687 -18.927 51.455 1.00 82.19 87 ARG A C 1
ATOM 678 O O . ARG A 1 87 ? -41.379 -19.984 52.003 1.00 82.19 87 ARG A O 1
ATOM 685 N N . ASN A 1 88 ? -42.096 -18.859 50.191 1.00 85.19 88 ASN A N 1
ATOM 686 C CA . ASN A 1 88 ? -42.276 -20.036 49.340 1.00 85.19 88 ASN A CA 1
ATOM 687 C C . ASN A 1 88 ? -41.023 -20.404 48.531 1.00 85.19 88 ASN A C 1
ATOM 689 O O . ASN A 1 88 ? -41.042 -21.400 47.804 1.00 85.19 88 ASN A O 1
ATOM 693 N N . LEU A 1 89 ? -39.943 -19.628 48.641 1.00 85.75 89 LEU A N 1
ATOM 694 C CA . LEU A 1 89 ? -38.719 -19.880 47.890 1.00 85.75 89 LEU A CA 1
ATOM 695 C C . LEU A 1 89 ? -37.969 -21.095 48.453 1.00 85.75 89 LEU A C 1
ATOM 697 O O . LEU A 1 89 ? -37.867 -21.301 49.666 1.00 85.75 89 LEU A O 1
ATOM 701 N N . GLN A 1 90 ? -37.457 -21.926 47.545 1.00 88.19 90 GLN A N 1
ATOM 702 C CA . GLN A 1 90 ? -36.601 -23.063 47.887 1.00 88.19 90 GLN A CA 1
ATOM 703 C C . GLN A 1 90 ? -35.151 -22.599 48.097 1.00 88.19 90 GLN A C 1
ATOM 705 O O . GLN A 1 90 ? -34.791 -21.527 47.618 1.00 88.19 90 GLN A O 1
ATOM 710 N N . PRO A 1 91 ? -34.294 -23.382 48.776 1.00 88.75 91 PRO A N 1
ATOM 711 C CA . PRO A 1 91 ? -32.872 -23.065 48.874 1.00 88.75 91 PRO A CA 1
ATOM 712 C C . PRO A 1 91 ? -32.226 -22.864 47.493 1.00 88.75 91 PRO A C 1
ATOM 714 O O . PRO A 1 91 ? -32.498 -23.639 46.573 1.00 88.75 91 PRO A O 1
ATOM 717 N N . GLY A 1 92 ? -31.383 -21.838 47.355 1.00 88.25 92 GLY A N 1
ATOM 718 C CA . GLY A 1 92 ? -30.726 -21.461 46.097 1.00 88.25 92 GLY A CA 1
ATOM 719 C C . GLY A 1 92 ? -30.943 -19.999 45.696 1.00 88.25 92 GLY A C 1
ATOM 720 O O . GLY A 1 92 ? -31.458 -19.195 46.478 1.00 88.25 92 GLY A O 1
ATOM 721 N N . PHE A 1 93 ? -30.517 -19.665 44.477 1.00 88.06 93 PHE A N 1
ATOM 722 C CA . PHE A 1 93 ? -30.639 -18.331 43.888 1.00 88.06 93 PHE A CA 1
ATOM 723 C C . PHE A 1 93 ? -31.957 -18.174 43.130 1.00 88.06 93 PHE A C 1
ATOM 725 O O . PHE A 1 93 ? -32.297 -18.994 42.276 1.00 88.06 93 PHE A O 1
ATOM 732 N N . HIS A 1 94 ? -32.678 -17.096 43.424 1.00 87.00 94 HIS A N 1
ATOM 733 C CA . HIS A 1 94 ? -33.940 -16.742 42.786 1.00 87.00 94 HIS A CA 1
ATOM 734 C C . HIS A 1 94 ? -33.858 -15.299 42.294 1.00 87.00 94 HIS A C 1
ATOM 736 O O . HIS A 1 94 ? -33.890 -14.376 43.113 1.00 87.00 94 HIS A O 1
ATOM 742 N N . PRO A 1 95 ? -33.720 -15.081 40.977 1.00 81.69 95 PRO A N 1
ATOM 743 C CA . PRO A 1 95 ? -33.825 -13.747 40.410 1.00 81.69 95 PRO A CA 1
ATOM 744 C C . PRO A 1 95 ? -35.295 -13.308 40.416 1.00 81.69 95 PRO A C 1
ATOM 746 O O . PRO A 1 95 ? -36.156 -14.001 39.865 1.00 81.69 95 PRO A O 1
ATOM 749 N N . SER A 1 96 ? -35.584 -12.159 41.022 1.00 72.19 96 SER A N 1
ATOM 750 C CA . SER A 1 96 ? -36.896 -11.515 40.929 1.00 72.19 96 SER A CA 1
ATOM 751 C C . SER A 1 96 ? -36.914 -10.598 39.702 1.00 72.19 96 SER A C 1
ATOM 753 O O . SER A 1 96 ? -35.979 -9.835 39.473 1.00 72.19 96 SER A O 1
ATOM 755 N N . GLY A 1 97 ? -37.937 -10.733 38.853 1.00 56.62 97 GLY A N 1
ATOM 756 C CA . GLY A 1 97 ? -38.086 -9.924 37.638 1.00 56.62 97 GLY A CA 1
ATOM 757 C C . GLY A 1 97 ? -38.540 -8.487 37.924 1.00 56.62 97 GLY A C 1
ATOM 758 O O . GLY A 1 97 ? -39.068 -8.212 38.996 1.00 56.62 97 GLY A O 1
ATOM 759 N N . GLU A 1 98 ? -38.354 -7.598 36.937 1.00 48.59 98 GLU A N 1
ATOM 760 C CA . GLU A 1 98 ? -38.677 -6.158 36.979 1.00 48.59 98 GLU A CA 1
ATOM 761 C C . GLU A 1 98 ? -39.979 -5.816 37.737 1.00 48.59 98 GLU A C 1
ATOM 763 O O . GLU A 1 98 ? -40.997 -6.492 37.557 1.00 48.59 98 GLU A O 1
ATOM 768 N N . PRO A 1 99 ? -39.990 -4.724 38.529 1.00 51.09 99 PRO A N 1
ATOM 769 C CA . PRO A 1 99 ? -39.103 -3.558 38.421 1.00 51.09 99 PRO A CA 1
ATOM 770 C C . PRO A 1 99 ? -37.870 -3.586 39.335 1.00 51.09 99 PRO A C 1
ATOM 772 O O . PRO A 1 99 ? -36.976 -2.759 39.174 1.00 51.09 99 PRO A O 1
ATOM 775 N N . GLU A 1 100 ? -37.803 -4.527 40.270 1.00 57.91 100 GLU A N 1
ATOM 776 C CA . GLU A 1 100 ? -36.725 -4.613 41.250 1.00 57.91 100 GLU A CA 1
ATOM 777 C C . GLU A 1 100 ? -35.714 -5.656 40.775 1.00 57.91 100 GLU A C 1
ATOM 779 O O . GLU A 1 100 ? -35.973 -6.855 40.808 1.00 57.91 100 GLU A O 1
ATOM 784 N N . ASN A 1 101 ? -34.582 -5.185 40.247 1.00 73.31 101 ASN A N 1
ATOM 785 C CA . ASN A 1 101 ? -33.474 -6.008 39.760 1.00 73.31 101 ASN A CA 1
ATOM 786 C C . ASN A 1 101 ? -32.749 -6.659 40.956 1.00 73.31 101 ASN A C 1
ATOM 788 O O . ASN A 1 101 ? -31.627 -6.286 41.312 1.00 73.31 101 ASN A O 1
ATOM 792 N N . THR A 1 102 ? -33.454 -7.567 41.625 1.00 79.69 102 THR A N 1
ATOM 793 C CA . THR A 1 102 ? -33.137 -8.048 42.965 1.00 79.69 102 THR A CA 1
ATOM 794 C C . THR A 1 102 ? -32.882 -9.546 42.925 1.00 79.69 102 THR A C 1
ATOM 796 O O . THR A 1 102 ? -33.703 -10.327 42.439 1.00 79.69 102 THR A O 1
ATOM 799 N N . LEU A 1 103 ? -31.732 -9.960 43.450 1.00 86.75 103 LEU A N 1
ATOM 800 C CA . LEU A 1 103 ? -31.361 -11.363 43.567 1.00 86.75 103 LEU A CA 1
ATOM 801 C C . LEU A 1 103 ? -31.608 -11.825 44.999 1.00 86.75 103 LEU A C 1
ATOM 803 O O . LEU A 1 103 ? -31.030 -11.282 45.940 1.00 86.75 103 LEU A O 1
ATOM 807 N N . THR A 1 104 ? -32.455 -12.839 45.163 1.00 88.75 104 THR A N 1
ATOM 808 C CA . THR A 1 104 ? -32.683 -13.459 46.468 1.00 88.75 104 THR A CA 1
ATOM 809 C C . THR A 1 104 ? -31.897 -14.756 46.574 1.00 88.75 104 THR A C 1
ATOM 811 O O . THR A 1 104 ? -32.094 -15.671 45.777 1.00 88.75 104 THR A O 1
ATOM 814 N N . PHE A 1 105 ? -31.052 -14.872 47.593 1.00 91.12 105 PHE A N 1
ATOM 815 C CA . PHE A 1 105 ? -30.394 -16.120 47.955 1.00 91.12 105 PHE A CA 1
ATOM 816 C C . PHE A 1 105 ? -31.005 -16.700 49.230 1.00 91.12 105 PHE A C 1
ATOM 818 O O . PHE A 1 105 ? -31.075 -16.034 50.265 1.00 91.12 105 PHE A O 1
ATOM 825 N N . VAL A 1 106 ? -31.453 -17.954 49.154 1.00 91.12 106 VAL A N 1
ATOM 826 C CA . VAL A 1 106 ? -32.033 -18.677 50.289 1.00 91.12 106 VAL A CA 1
ATOM 827 C C . VAL A 1 106 ? -31.054 -19.740 50.761 1.00 91.12 106 VAL A C 1
ATOM 829 O O . VAL A 1 106 ? -30.806 -20.729 50.070 1.00 91.12 106 VAL A O 1
ATOM 832 N N . SER A 1 107 ? -30.527 -19.553 51.969 1.00 91.56 107 SER A N 1
ATOM 833 C CA . SER A 1 107 ? -29.644 -20.508 52.635 1.00 91.56 107 SER A CA 1
ATOM 834 C C . SER A 1 107 ? -30.400 -21.226 53.750 1.00 91.56 107 SER A C 1
ATOM 836 O O . SER A 1 107 ? -31.079 -20.590 54.557 1.00 91.56 107 SER A O 1
ATOM 838 N N . GLU A 1 108 ? -30.286 -22.552 53.820 1.00 90.75 108 GLU A N 1
ATOM 839 C CA . GLU A 1 108 ? -30.929 -23.364 54.855 1.00 90.75 108 GLU A CA 1
ATOM 840 C C . GLU A 1 108 ? -29.880 -24.102 55.690 1.00 90.75 108 GLU A C 1
AT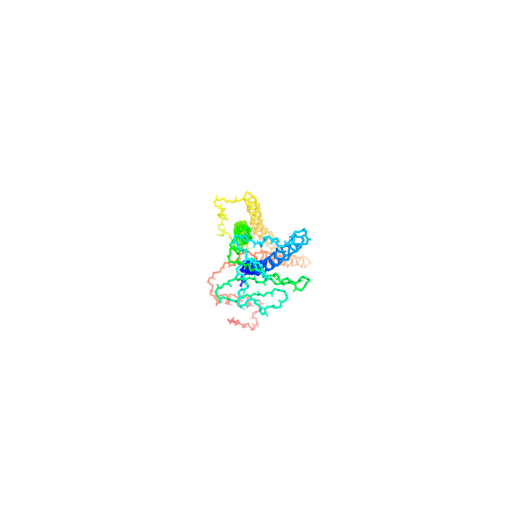OM 842 O O . GLU A 1 108 ? -29.030 -24.819 55.156 1.00 90.75 108 GLU A O 1
ATOM 847 N N . ARG A 1 109 ? -29.944 -23.951 57.017 1.00 87.25 109 ARG A N 1
ATOM 848 C CA . ARG A 1 109 ? -29.057 -24.658 57.946 1.00 87.25 109 ARG A CA 1
ATOM 849 C C . ARG A 1 109 ? -29.799 -25.015 59.228 1.00 87.25 109 ARG A C 1
ATOM 851 O O . ARG A 1 109 ? -30.385 -24.162 59.883 1.00 87.25 109 ARG A O 1
ATOM 858 N N . GLY A 1 110 ? -29.787 -26.299 59.589 1.00 81.00 110 GLY A N 1
ATOM 859 C CA . GLY A 1 110 ? -30.423 -26.781 60.823 1.00 81.00 110 GLY A CA 1
ATOM 860 C C . GLY A 1 110 ? -31.941 -26.559 60.888 1.00 81.00 110 GLY A C 1
ATOM 861 O O . GLY A 1 110 ? -32.468 -26.347 61.974 1.00 81.00 110 GLY A O 1
ATOM 862 N N . GLY A 1 111 ? -32.634 -26.570 59.741 1.00 82.44 111 GLY A N 1
ATOM 863 C CA . GLY A 1 111 ? -34.080 -26.327 59.652 1.00 82.44 111 GLY A CA 1
ATOM 864 C C . GLY A 1 111 ? -34.487 -24.852 59.745 1.00 82.44 111 GLY A C 1
ATOM 865 O O . GLY A 1 111 ? -35.676 -24.555 59.774 1.00 82.44 111 GLY A O 1
ATOM 866 N N . GLN A 1 112 ? -33.521 -23.930 59.790 1.00 87.06 112 GLN A N 1
ATOM 867 C CA . GLN A 1 112 ? -33.760 -22.491 59.726 1.00 87.06 112 GLN A CA 1
ATOM 868 C C . GLN A 1 112 ? -33.348 -21.953 58.359 1.00 87.06 112 GLN A C 1
ATOM 870 O O . GLN A 1 112 ? -32.344 -22.389 57.791 1.00 87.06 112 GLN A O 1
ATOM 875 N N . ARG A 1 113 ? -34.114 -20.985 57.850 1.00 89.69 113 ARG A N 1
ATOM 876 C CA . ARG A 1 113 ? -33.865 -20.335 56.560 1.00 89.69 113 ARG A CA 1
ATOM 877 C C . ARG A 1 113 ? -33.430 -18.889 56.747 1.00 89.69 113 ARG A C 1
ATOM 879 O O . ARG A 1 113 ? -34.049 -18.144 57.508 1.00 89.69 113 ARG A O 1
ATOM 886 N N . LEU A 1 114 ? -32.374 -18.521 56.033 1.00 89.50 114 LEU A N 1
ATOM 887 C CA . LEU A 1 114 ? -31.886 -17.161 55.872 1.00 89.50 114 LEU A CA 1
ATOM 888 C C . LEU A 1 114 ? -32.170 -16.728 54.435 1.00 89.50 114 LEU A C 1
ATOM 890 O O . LEU A 1 114 ? -31.753 -17.403 53.494 1.00 89.50 114 LEU A O 1
ATOM 894 N N . TYR A 1 115 ? -32.860 -15.606 54.287 1.00 90.88 115 TYR A N 1
ATOM 895 C CA . TYR A 1 115 ? -33.146 -14.981 53.003 1.00 90.88 115 TYR A CA 1
ATOM 896 C C . TYR A 1 115 ? -32.262 -13.749 52.884 1.00 90.88 115 TYR A C 1
ATOM 898 O O . TYR A 1 115 ? -32.318 -12.876 53.746 1.00 90.88 115 TYR A O 1
ATOM 906 N N . LEU A 1 116 ? -31.443 -13.690 51.846 1.00 90.88 116 LEU A N 1
ATOM 907 C CA . LEU A 1 116 ? -30.584 -12.558 51.535 1.00 90.88 116 LEU A CA 1
ATOM 908 C C . LEU A 1 116 ? -31.086 -11.922 50.247 1.00 90.88 116 LEU A C 1
ATOM 910 O O . LEU A 1 116 ? -31.054 -12.559 49.200 1.00 90.88 116 LEU A O 1
ATOM 914 N N . VAL A 1 117 ? -31.580 -10.694 50.341 1.00 89.38 117 VAL A N 1
ATOM 915 C CA . VAL A 1 117 ? -32.154 -9.944 49.224 1.00 89.38 117 VAL A CA 1
ATOM 916 C C . VAL A 1 117 ? -31.147 -8.876 48.819 1.00 89.38 117 VAL A C 1
ATOM 918 O O . VAL A 1 117 ? -30.831 -7.999 49.624 1.00 89.38 117 VAL A O 1
ATOM 921 N N . PHE A 1 118 ? -30.604 -8.984 47.606 1.00 87.44 118 PHE A N 1
ATOM 922 C CA . PHE A 1 118 ? -29.579 -8.084 47.086 1.00 87.44 118 PHE A CA 1
ATOM 923 C C . PHE A 1 118 ? -30.098 -7.239 45.928 1.00 87.44 118 PHE A C 1
ATOM 925 O O . PHE A 1 118 ? -30.530 -7.782 44.912 1.00 87.44 118 PHE A O 1
ATOM 932 N N . GLU A 1 119 ? -29.999 -5.918 46.051 1.00 83.50 119 GLU A N 1
ATOM 933 C CA . GLU A 1 119 ? -30.365 -4.977 44.991 1.00 83.50 119 GLU A CA 1
ATOM 934 C C . GLU A 1 119 ? -29.182 -4.773 44.028 1.00 83.50 119 GLU A C 1
ATOM 936 O O . GLU A 1 119 ? -28.235 -4.031 44.305 1.00 83.50 119 GLU A O 1
ATOM 941 N N . ALA A 1 120 ? -29.225 -5.430 42.863 1.00 71.81 120 ALA A N 1
ATOM 942 C CA . ALA A 1 120 ? -28.105 -5.460 41.916 1.00 71.81 120 ALA A CA 1
ATOM 943 C C . ALA A 1 120 ? -27.936 -4.165 41.098 1.00 71.81 120 ALA A C 1
ATOM 945 O O . ALA A 1 120 ? -26.883 -3.941 40.499 1.00 71.81 120 ALA A O 1
ATOM 946 N N . GLY A 1 121 ? -28.938 -3.276 41.095 1.00 67.75 121 GLY A N 1
ATOM 947 C CA . GLY A 1 121 ? -28.983 -2.091 40.227 1.00 67.75 121 GLY A CA 1
ATOM 948 C C . GLY A 1 121 ? -27.768 -1.156 40.323 1.00 67.75 121 GLY A C 1
ATOM 949 O O . GLY A 1 121 ? -27.406 -0.527 39.333 1.00 67.75 121 GLY A O 1
ATOM 950 N N . GLN A 1 122 ? -27.095 -1.095 41.477 1.00 61.81 122 GLN A N 1
ATOM 951 C CA . GLN A 1 122 ? -25.942 -0.207 41.690 1.00 61.81 122 GLN A CA 1
ATOM 952 C C . GLN A 1 122 ? -24.590 -0.836 41.302 1.00 61.81 122 GLN A C 1
ATOM 954 O O . GLN A 1 122 ? -23.621 -0.118 41.052 1.00 61.81 122 GLN A O 1
ATOM 959 N N . VAL A 1 123 ? -24.491 -2.169 41.222 1.00 66.06 123 VAL A N 1
ATOM 960 C CA . VAL A 1 123 ? -23.229 -2.863 40.888 1.00 66.06 123 VAL A CA 1
ATOM 961 C C . VAL A 1 123 ? -22.909 -2.735 39.394 1.00 66.06 123 VAL A C 1
ATOM 963 O O . VAL A 1 123 ? -21.743 -2.579 39.015 1.00 66.06 123 VAL A O 1
ATOM 966 N N . ALA A 1 124 ? -23.943 -2.702 38.549 1.00 66.56 124 ALA A N 1
ATOM 967 C CA . ALA A 1 124 ? -23.820 -2.566 37.099 1.00 66.56 124 ALA A CA 1
ATOM 968 C C . ALA A 1 124 ? -23.096 -1.271 36.662 1.00 66.56 124 ALA A C 1
ATOM 970 O O . ALA A 1 124 ? -22.332 -1.278 35.687 1.00 66.56 124 ALA A O 1
ATOM 971 N N . GLU A 1 125 ? -23.255 -0.162 37.397 1.00 66.69 125 GLU A N 1
ATOM 972 C CA . GLU A 1 125 ? -22.549 1.094 37.097 1.00 66.69 125 GLU A CA 1
ATOM 973 C C . GLU A 1 125 ? -21.035 0.982 37.340 1.00 66.69 125 GLU A C 1
ATOM 975 O O . GLU A 1 125 ? -20.239 1.457 36.522 1.00 66.69 125 GLU A O 1
ATOM 980 N N . LEU A 1 126 ? -20.612 0.291 38.406 1.00 69.44 126 LEU A N 1
ATOM 981 C CA . LEU A 1 126 ? -19.191 0.092 38.720 1.00 69.44 126 LEU A CA 1
ATOM 982 C C . LEU A 1 126 ? -18.494 -0.786 37.675 1.00 69.44 126 LEU A C 1
ATOM 984 O O . LEU A 1 126 ? -17.395 -0.454 37.225 1.00 69.44 126 LEU A O 1
ATOM 988 N N . VAL A 1 127 ? -19.134 -1.879 37.249 1.00 70.50 127 VAL A N 1
ATOM 989 C CA . VAL A 1 127 ? -18.592 -2.766 36.204 1.00 70.50 127 VAL A CA 1
ATOM 990 C C . VAL A 1 127 ? -18.436 -2.011 34.880 1.00 70.50 127 VAL A C 1
ATOM 992 O O . VAL A 1 127 ? -17.443 -2.181 34.166 1.00 70.50 127 VAL A O 1
ATOM 995 N N . THR A 1 128 ? -19.370 -1.112 34.568 1.00 67.69 128 THR A N 1
ATOM 996 C CA . THR A 1 128 ? -19.301 -0.280 33.361 1.00 67.69 128 THR A CA 1
ATOM 997 C C . THR A 1 128 ? -18.139 0.715 33.426 1.00 67.69 128 THR A C 1
ATOM 999 O O . THR A 1 128 ? -17.354 0.818 32.476 1.00 67.69 128 THR A O 1
ATOM 1002 N N . LEU A 1 129 ? -17.975 1.410 34.556 1.00 71.06 129 LEU A N 1
ATOM 1003 C CA . LEU A 1 129 ? -16.929 2.417 34.735 1.00 71.06 129 LEU A CA 1
ATOM 1004 C C . LEU A 1 129 ? -15.516 1.809 34.765 1.00 71.06 129 LEU A C 1
ATOM 1006 O O . LEU A 1 129 ? -14.604 2.364 34.152 1.00 71.06 129 LEU A O 1
ATOM 1010 N N . PHE A 1 130 ? -15.327 0.674 35.446 1.00 75.25 130 PHE A N 1
ATOM 1011 C CA . PHE A 1 130 ? -14.003 0.069 35.648 1.00 75.25 130 PHE A CA 1
ATOM 1012 C C . PHE A 1 130 ? -13.654 -1.052 34.658 1.00 75.25 130 PHE A C 1
ATOM 1014 O O . PHE A 1 130 ? -12.475 -1.350 34.484 1.00 75.25 130 PHE A O 1
ATOM 1021 N N . GLY A 1 131 ? -14.635 -1.658 33.986 1.00 72.88 131 GLY A N 1
ATOM 1022 C CA . GLY A 1 131 ? -14.411 -2.716 32.994 1.00 72.88 131 GLY A CA 1
ATOM 1023 C C . GLY A 1 131 ? -14.579 -2.233 31.555 1.00 72.88 131 GLY A C 1
ATOM 1024 O O . GLY A 1 131 ? -13.663 -2.340 30.737 1.00 72.88 131 GLY A O 1
ATOM 1025 N N . VAL A 1 132 ? -15.748 -1.671 31.238 1.00 74.62 132 VAL A N 1
ATOM 1026 C CA . VAL A 1 132 ? -16.125 -1.327 29.856 1.00 74.62 132 VAL A CA 1
ATOM 1027 C C . VAL A 1 132 ? -15.403 -0.072 29.367 1.00 74.62 132 VAL A C 1
ATOM 1029 O O . VAL A 1 132 ? -14.872 -0.064 28.254 1.00 74.62 132 VAL A O 1
ATOM 1032 N N . LEU A 1 133 ? -15.341 0.978 30.193 1.00 78.19 133 LEU A N 1
ATOM 1033 C CA . LEU A 1 133 ? -14.739 2.260 29.813 1.00 78.19 133 LEU A CA 1
ATOM 1034 C C . LEU A 1 133 ? -13.242 2.144 29.443 1.00 78.19 133 LEU A C 1
ATOM 1036 O O . LEU A 1 133 ? -12.862 2.631 28.372 1.00 78.19 133 LEU A O 1
ATOM 1040 N N . PRO A 1 134 ? -12.375 1.480 30.242 1.00 81.25 134 PRO A N 1
ATOM 1041 C CA . PRO A 1 134 ? -10.955 1.347 29.909 1.00 81.25 134 PRO A CA 1
ATOM 1042 C C . PRO A 1 134 ? -10.728 0.478 28.671 1.00 81.25 134 PRO A C 1
ATOM 1044 O O . PRO A 1 134 ? -9.854 0.778 27.857 1.00 81.25 134 PRO A O 1
ATOM 1047 N N . LEU A 1 135 ? -11.538 -0.570 28.494 1.00 78.31 135 LEU A N 1
ATOM 1048 C CA . LEU A 1 135 ? -11.473 -1.443 27.325 1.00 78.31 135 LEU A CA 1
ATOM 1049 C C . LEU A 1 135 ? -11.872 -0.694 26.045 1.00 78.31 135 LEU A C 1
ATOM 1051 O O . LEU A 1 135 ? -11.176 -0.789 25.032 1.00 78.31 135 LEU A O 1
ATOM 1055 N N . ALA A 1 136 ? -12.934 0.115 26.096 1.00 78.12 136 ALA A N 1
ATOM 1056 C CA . ALA A 1 136 ? -13.333 0.980 24.989 1.00 78.12 136 ALA A CA 1
ATOM 1057 C C . ALA A 1 136 ? -12.228 1.987 24.627 1.00 78.12 136 ALA A C 1
ATOM 1059 O O . ALA A 1 136 ? -11.897 2.146 23.449 1.00 78.12 136 ALA A O 1
ATOM 1060 N N . LEU A 1 137 ? -11.603 2.619 25.627 1.00 82.88 137 LEU A N 1
ATOM 1061 C CA . LEU A 1 137 ? -10.489 3.545 25.413 1.00 82.88 137 LEU A CA 1
ATOM 1062 C C . LEU A 1 137 ? -9.279 2.850 24.770 1.00 82.88 137 LEU A C 1
ATOM 1064 O O . LEU A 1 137 ? -8.732 3.358 23.789 1.00 82.88 137 LEU A O 1
ATOM 1068 N N . ALA A 1 138 ? -8.887 1.675 25.273 1.00 81.81 138 ALA A N 1
ATOM 1069 C CA . ALA A 1 138 ? -7.781 0.893 24.720 1.00 81.81 138 ALA A CA 1
ATOM 1070 C C . ALA A 1 138 ? -8.004 0.579 23.233 1.00 81.81 138 ALA A C 1
ATOM 1072 O O . ALA A 1 138 ? -7.093 0.696 22.413 1.00 81.81 138 ALA A O 1
ATOM 1073 N N . LEU A 1 139 ? -9.239 0.255 22.857 1.00 79.56 139 LEU A N 1
ATOM 1074 C CA . LEU A 1 139 ? -9.585 -0.027 21.471 1.00 79.56 139 LEU A CA 1
ATOM 1075 C C . LEU A 1 139 ? -9.567 1.204 20.587 1.00 79.56 139 LEU A C 1
ATOM 1077 O O . LEU A 1 139 ? -9.068 1.119 19.469 1.00 79.56 139 LEU A O 1
ATOM 1081 N N . ILE A 1 140 ? -10.055 2.346 21.073 1.00 82.69 140 ILE A N 1
ATOM 1082 C CA . ILE A 1 140 ? -9.944 3.616 20.345 1.00 82.69 140 ILE A CA 1
ATOM 1083 C C . ILE A 1 140 ? -8.475 3.898 20.016 1.00 82.69 140 ILE A C 1
ATOM 1085 O O . ILE A 1 140 ? -8.161 4.244 18.878 1.00 82.69 140 ILE A O 1
ATOM 1089 N N . VAL A 1 141 ? -7.566 3.684 20.972 1.00 85.81 141 VAL A N 1
ATOM 1090 C CA . VAL A 1 141 ? -6.121 3.858 20.758 1.00 85.81 141 VAL A CA 1
ATOM 1091 C C . VAL A 1 141 ? -5.589 2.884 19.703 1.00 85.81 141 VAL A C 1
ATOM 1093 O O . VAL A 1 141 ? -4.861 3.304 18.800 1.00 85.81 141 VAL A O 1
ATOM 1096 N N . VAL A 1 142 ? -5.975 1.606 19.759 1.00 83.00 142 VAL A N 1
ATOM 1097 C CA . VAL A 1 142 ? -5.582 0.603 18.752 1.00 83.00 142 VAL A CA 1
ATOM 1098 C C . VAL A 1 142 ? -6.096 0.984 17.359 1.00 83.00 142 VAL A C 1
ATOM 1100 O O . VAL A 1 142 ? -5.326 0.968 16.398 1.00 83.00 142 VAL A O 1
ATOM 1103 N N . TYR A 1 143 ? -7.362 1.388 17.236 1.00 80.00 143 TYR A N 1
ATOM 1104 C CA . TYR A 1 143 ? -7.952 1.815 15.965 1.00 80.00 143 TYR A CA 1
ATOM 1105 C C . TYR A 1 143 ? -7.291 3.064 15.404 1.00 80.00 143 TYR A C 1
ATOM 1107 O O . TYR A 1 143 ? -6.980 3.113 14.212 1.00 80.00 143 TYR A O 1
ATOM 1115 N N . LEU A 1 144 ? -7.052 4.061 16.253 1.00 83.38 144 LEU A N 1
ATOM 1116 C CA . LEU A 1 144 ? -6.376 5.286 15.858 1.00 83.38 144 LEU A CA 1
ATOM 1117 C C . LEU A 1 144 ? -4.953 4.985 15.374 1.00 83.38 144 LEU A C 1
ATOM 1119 O O . LEU A 1 144 ? -4.538 5.502 14.338 1.00 83.38 144 LEU A O 1
ATOM 1123 N N . SER A 1 145 ? -4.245 4.089 16.064 1.00 80.00 145 SER A N 1
ATOM 1124 C CA . SER A 1 145 ? -2.902 3.642 15.681 1.00 80.00 145 SER A CA 1
ATOM 1125 C C . SER A 1 145 ? -2.906 2.926 14.329 1.00 80.00 145 SER A C 1
ATOM 1127 O O . SER A 1 145 ? -2.104 3.263 13.459 1.00 80.00 145 SER A O 1
ATOM 1129 N N . LEU A 1 146 ? -3.846 2.000 14.099 1.00 83.50 146 LEU A N 1
ATOM 1130 C CA . LEU A 1 146 ? -4.009 1.321 12.806 1.00 83.50 146 LEU A CA 1
ATOM 1131 C C . LEU A 1 146 ? -4.332 2.307 11.678 1.00 83.50 146 LEU A C 1
ATOM 1133 O O . LEU A 1 146 ? -3.776 2.212 10.583 1.00 83.50 146 LEU A O 1
ATOM 1137 N N . TYR A 1 147 ? -5.222 3.264 11.937 1.00 82.06 147 TYR A N 1
ATOM 1138 C CA . TYR A 1 147 ? -5.611 4.276 10.961 1.00 82.06 147 TYR A CA 1
ATOM 1139 C C . TYR A 1 147 ? -4.437 5.190 10.587 1.00 82.06 147 TYR A C 1
ATOM 1141 O O . TYR A 1 147 ? -4.194 5.438 9.401 1.00 82.06 147 TYR A O 1
ATOM 1149 N N . LEU A 1 148 ? -3.677 5.655 11.581 1.00 79.88 148 LEU A N 1
ATOM 1150 C CA . LEU A 1 148 ? -2.473 6.456 11.372 1.00 79.88 148 LEU A CA 1
ATOM 1151 C C . LEU A 1 148 ? -1.402 5.663 10.615 1.00 79.88 148 LEU A C 1
ATOM 1153 O O . LEU A 1 148 ? -0.864 6.175 9.633 1.00 79.88 148 LEU A O 1
ATOM 1157 N N . ALA A 1 149 ? -1.159 4.404 10.991 1.00 79.38 149 ALA A N 1
ATOM 1158 C CA . ALA A 1 149 ? -0.221 3.519 10.301 1.00 79.38 149 ALA A CA 1
ATOM 1159 C C . ALA A 1 149 ? -0.616 3.297 8.832 1.00 79.38 149 ALA A C 1
ATOM 1161 O O . ALA A 1 149 ? 0.219 3.393 7.932 1.00 79.38 149 ALA A O 1
ATOM 1162 N N . TYR A 1 150 ? -1.904 3.080 8.558 1.00 81.00 150 TYR A N 1
ATOM 1163 C CA . TYR A 1 150 ? -2.412 2.954 7.194 1.00 81.00 150 TYR A CA 1
ATOM 1164 C C . TYR A 1 150 ? -2.235 4.242 6.380 1.00 81.00 150 TYR A C 1
ATOM 1166 O O . TYR A 1 150 ? -1.833 4.197 5.213 1.00 81.00 150 TYR A O 1
ATOM 1174 N N . ARG A 1 151 ? -2.517 5.405 6.982 1.00 78.62 151 ARG A N 1
ATOM 1175 C CA . ARG A 1 151 ? -2.332 6.707 6.330 1.00 78.62 151 ARG A CA 1
ATOM 1176 C C . ARG A 1 151 ? -0.854 6.974 6.030 1.00 78.62 151 ARG A C 1
ATOM 1178 O O . ARG A 1 151 ? -0.551 7.422 4.924 1.00 78.62 151 ARG A O 1
ATOM 1185 N N . ALA A 1 152 ? 0.040 6.670 6.970 1.00 74.31 152 ALA A N 1
ATOM 1186 C CA . ALA A 1 152 ? 1.485 6.795 6.801 1.00 74.31 152 ALA A CA 1
ATOM 1187 C C . ALA A 1 152 ? 2.006 5.862 5.696 1.00 74.31 152 ALA A C 1
ATOM 1189 O O . ALA A 1 152 ? 2.636 6.326 4.750 1.00 74.31 152 ALA A O 1
ATOM 1190 N N . SER A 1 153 ? 1.631 4.579 5.730 1.00 76.38 153 SER A N 1
ATOM 1191 C CA . SER A 1 153 ? 1.997 3.596 4.701 1.00 76.38 153 SER A CA 1
ATOM 1192 C C . SER A 1 153 ? 1.541 4.025 3.302 1.00 76.38 153 SER A C 1
ATOM 1194 O O . SER A 1 153 ? 2.306 3.961 2.341 1.00 76.38 153 SER A O 1
ATOM 1196 N N . ARG A 1 154 ? 0.316 4.554 3.172 1.00 75.00 154 ARG A N 1
ATOM 1197 C CA . ARG A 1 154 ? -0.165 5.092 1.890 1.00 75.00 154 ARG A CA 1
ATOM 1198 C C . ARG A 1 154 ? 0.653 6.274 1.387 1.00 75.00 154 ARG A C 1
ATOM 1200 O O . ARG A 1 154 ? 0.846 6.387 0.177 1.00 75.00 154 ARG A O 1
ATOM 1207 N N . ARG A 1 155 ? 1.087 7.161 2.284 1.00 73.12 155 ARG A N 1
ATOM 1208 C CA . ARG A 1 155 ? 1.916 8.316 1.925 1.00 73.12 155 ARG A CA 1
ATOM 1209 C C . ARG A 1 155 ? 3.303 7.869 1.457 1.00 73.12 155 ARG A C 1
ATOM 1211 O O . ARG A 1 155 ? 3.766 8.404 0.462 1.00 73.12 155 ARG A O 1
ATOM 1218 N N . ALA A 1 156 ? 3.876 6.841 2.082 1.00 72.31 156 ALA A N 1
ATOM 1219 C CA . ALA A 1 156 ? 5.177 6.280 1.712 1.00 72.31 156 ALA A CA 1
ATOM 1220 C C . ALA A 1 156 ? 5.162 5.510 0.373 1.00 72.31 156 ALA A C 1
ATOM 1222 O O . ALA A 1 156 ? 6.103 5.594 -0.407 1.00 72.31 156 ALA A O 1
ATOM 1223 N N . VAL A 1 157 ? 4.084 4.776 0.062 1.00 76.56 157 VAL A N 1
ATOM 1224 C CA . VAL A 1 157 ? 4.014 3.938 -1.159 1.00 76.56 157 VAL A CA 1
ATOM 1225 C C . VAL A 1 157 ? 3.557 4.722 -2.398 1.00 76.56 157 VAL A C 1
ATOM 1227 O O . VAL A 1 157 ? 3.932 4.395 -3.524 1.00 76.56 157 VAL A O 1
ATOM 1230 N N . SER A 1 158 ? 2.762 5.785 -2.228 1.00 75.56 158 SER A N 1
ATOM 1231 C CA . SER A 1 158 ? 2.218 6.547 -3.362 1.00 75.56 158 SER A CA 1
ATOM 1232 C C . SER A 1 158 ? 3.274 7.162 -4.304 1.00 75.56 158 SER A C 1
ATOM 1234 O O . SER A 1 158 ? 2.994 7.203 -5.506 1.00 75.56 158 SER A O 1
ATOM 1236 N N . PRO A 1 159 ? 4.429 7.677 -3.837 1.00 72.38 159 PRO A N 1
ATOM 1237 C CA . PRO A 1 159 ? 5.487 8.177 -4.714 1.00 72.38 159 PRO A CA 1
ATOM 1238 C C . PRO A 1 159 ? 6.108 7.069 -5.568 1.00 72.38 159 PRO A C 1
ATOM 1240 O O . PRO A 1 159 ? 6.329 7.276 -6.756 1.00 72.38 159 PRO A O 1
ATOM 1243 N N . ILE A 1 160 ? 6.284 5.867 -5.012 1.00 78.88 160 ILE A N 1
ATOM 1244 C CA . ILE A 1 160 ? 6.832 4.706 -5.731 1.00 78.88 160 ILE A CA 1
ATOM 1245 C C . ILE A 1 160 ? 5.893 4.279 -6.870 1.00 78.88 160 ILE A C 1
ATOM 1247 O O . ILE A 1 160 ? 6.341 4.025 -7.984 1.00 78.88 160 ILE A O 1
ATOM 1251 N N . GLU A 1 161 ? 4.575 4.274 -6.645 1.00 78.06 161 GLU A N 1
ATOM 1252 C CA . GLU A 1 161 ? 3.589 4.003 -7.709 1.00 78.06 161 GLU A CA 1
ATOM 1253 C C . GLU A 1 161 ? 3.585 5.081 -8.808 1.00 78.06 161 GLU A C 1
ATOM 1255 O O . GLU A 1 161 ? 3.212 4.813 -9.951 1.00 78.06 161 GLU A O 1
ATOM 1260 N N . ARG A 1 162 ? 3.936 6.332 -8.479 1.00 75.62 162 ARG A N 1
ATOM 1261 C CA . ARG A 1 162 ? 4.123 7.388 -9.488 1.00 75.62 162 ARG A CA 1
ATOM 1262 C C . ARG A 1 162 ? 5.412 7.145 -10.275 1.00 75.62 162 ARG A C 1
ATOM 1264 O O . ARG A 1 162 ? 5.359 7.217 -11.500 1.00 75.62 162 ARG A O 1
ATOM 1271 N N . LEU A 1 163 ? 6.489 6.762 -9.578 1.00 74.56 163 LEU A N 1
ATOM 1272 C CA . LEU A 1 163 ? 7.772 6.357 -10.158 1.00 74.56 163 LEU A CA 1
ATOM 1273 C C . LEU A 1 163 ? 7.630 5.240 -11.184 1.00 74.56 163 LEU A C 1
ATOM 1275 O O . LEU A 1 163 ? 7.948 5.417 -12.359 1.00 74.56 163 LEU A O 1
ATOM 1279 N N . ALA A 1 164 ? 7.023 4.133 -10.777 1.00 78.38 164 ALA A N 1
ATOM 1280 C CA . ALA A 1 164 ? 6.798 2.994 -11.654 1.00 78.38 164 ALA A CA 1
ATOM 1281 C C . ALA A 1 164 ? 5.966 3.349 -12.900 1.00 78.38 164 ALA A C 1
ATOM 1283 O O . ALA A 1 164 ? 6.247 2.859 -13.992 1.00 78.38 164 ALA A O 1
ATOM 1284 N N . ARG A 1 165 ? 4.945 4.207 -12.760 1.00 79.00 165 ARG A N 1
ATOM 1285 C CA . ARG A 1 165 ? 4.077 4.584 -13.885 1.00 79.00 165 ARG A CA 1
ATOM 1286 C C . ARG A 1 165 ? 4.766 5.466 -14.913 1.00 79.00 165 ARG A C 1
ATOM 1288 O O . ARG A 1 165 ? 4.491 5.292 -16.092 1.00 79.00 165 ARG A O 1
ATOM 1295 N N . GLN A 1 166 ? 5.609 6.404 -14.493 1.00 74.69 166 GLN A N 1
ATOM 1296 C CA . GLN A 1 166 ? 6.330 7.248 -15.447 1.00 74.69 166 GLN A CA 1
ATOM 1297 C C . GLN A 1 166 ? 7.378 6.435 -16.212 1.00 74.69 166 GLN A C 1
ATOM 1299 O O . GLN A 1 166 ? 7.439 6.552 -17.427 1.00 74.69 166 GLN A O 1
ATOM 1304 N N . VAL A 1 167 ? 8.088 5.515 -15.547 1.00 77.75 167 VAL A N 1
ATOM 1305 C CA . VAL A 1 167 ? 9.017 4.596 -16.230 1.00 77.75 167 VAL A CA 1
ATOM 1306 C C . VAL A 1 167 ? 8.294 3.680 -17.223 1.00 77.75 167 VAL A C 1
ATOM 1308 O O . VAL A 1 167 ? 8.785 3.469 -18.321 1.00 77.75 167 VAL A O 1
ATOM 1311 N N . GLN A 1 168 ? 7.106 3.160 -16.884 1.00 76.50 168 GLN A N 1
ATOM 1312 C CA . GLN A 1 168 ? 6.311 2.329 -17.808 1.00 76.50 168 GLN A CA 1
ATOM 1313 C C . GLN A 1 168 ? 5.820 3.070 -19.056 1.00 76.50 168 GLN A C 1
ATOM 1315 O O . GLN A 1 168 ? 5.464 2.427 -20.040 1.00 76.50 168 GLN A O 1
ATOM 1320 N N . HIS A 1 169 ? 5.705 4.393 -18.979 1.00 71.88 169 HIS A N 1
ATOM 1321 C CA . HIS A 1 169 ? 5.257 5.237 -20.081 1.00 71.88 169 HIS A CA 1
ATOM 1322 C C . HIS A 1 169 ? 6.425 5.918 -20.802 1.00 71.88 169 HIS A C 1
ATOM 1324 O O . HIS A 1 169 ? 6.179 6.691 -21.722 1.00 71.88 169 HIS A O 1
ATOM 1330 N N . LEU A 1 170 ? 7.663 5.631 -20.393 1.00 70.38 170 LEU A N 1
ATOM 1331 C CA . LEU A 1 170 ? 8.851 6.118 -21.064 1.00 70.38 170 LEU A CA 1
ATOM 1332 C C . LEU A 1 170 ? 9.085 5.287 -22.327 1.00 70.38 170 LEU A C 1
ATOM 1334 O O . LEU A 1 170 ? 9.280 4.074 -22.238 1.00 70.38 170 LEU A O 1
ATOM 1338 N N . ASP A 1 171 ? 9.071 5.946 -23.479 1.00 67.56 171 ASP A N 1
ATOM 1339 C CA . ASP A 1 171 ? 9.493 5.356 -24.742 1.00 67.56 171 ASP A CA 1
ATOM 1340 C C . ASP A 1 171 ? 10.884 5.906 -25.094 1.00 67.56 171 ASP A C 1
ATOM 1342 O O . ASP A 1 171 ? 11.002 7.100 -25.377 1.00 67.56 171 ASP A O 1
ATOM 1346 N N . PRO A 1 172 ? 11.950 5.084 -25.066 1.00 62.06 172 PRO A N 1
ATOM 1347 C CA . PRO A 1 172 ? 13.280 5.497 -25.520 1.00 62.06 172 PRO A CA 1
ATOM 1348 C C . PRO A 1 172 ? 13.291 5.988 -26.981 1.00 62.06 172 PRO A C 1
ATOM 1350 O O . PRO A 1 172 ? 14.197 6.727 -27.373 1.00 62.06 172 PRO A O 1
ATOM 1353 N N . GLY A 1 173 ? 12.289 5.590 -27.775 1.00 58.56 173 GLY A N 1
ATOM 1354 C CA . GLY A 1 173 ? 12.055 5.995 -29.161 1.00 58.56 173 GLY A CA 1
ATOM 1355 C C . GLY A 1 173 ? 11.708 7.472 -29.343 1.00 58.56 173 GLY A C 1
ATOM 1356 O O . GLY A 1 173 ? 12.090 8.084 -30.342 1.00 58.56 173 GLY A O 1
ATOM 1357 N N . ASP A 1 174 ? 11.025 8.071 -28.368 1.00 62.88 174 ASP A N 1
ATOM 1358 C CA . ASP A 1 174 ? 10.392 9.381 -28.516 1.00 62.88 174 ASP A CA 1
ATOM 1359 C C . ASP A 1 174 ? 11.288 10.510 -27.980 1.00 62.88 174 ASP A C 1
ATOM 1361 O O . ASP A 1 174 ? 11.325 10.800 -26.784 1.00 62.88 174 ASP A O 1
ATOM 1365 N N . THR A 1 175 ? 12.046 11.156 -28.869 1.00 54.00 175 THR A N 1
ATOM 1366 C CA . THR A 1 175 ? 12.971 12.255 -28.526 1.00 54.00 175 THR A CA 1
ATOM 1367 C C . THR A 1 175 ? 12.255 13.557 -28.129 1.00 54.00 175 THR A C 1
ATOM 1369 O O . THR A 1 175 ? 12.875 14.409 -27.495 1.00 54.00 175 THR A O 1
ATOM 1372 N N . ASP A 1 176 ? 10.959 13.700 -28.432 1.00 52.94 176 ASP A N 1
ATOM 1373 C CA . ASP A 1 176 ? 10.140 14.844 -27.996 1.00 52.94 176 ASP A CA 1
ATOM 1374 C C . ASP A 1 176 ? 9.539 14.644 -26.597 1.00 52.94 176 ASP A C 1
ATOM 1376 O O . ASP A 1 176 ? 8.940 15.567 -26.026 1.00 52.94 176 ASP A O 1
ATOM 1380 N N . SER A 1 177 ? 9.711 13.456 -26.005 1.00 52.62 177 SER A N 1
ATOM 1381 C CA . SER A 1 177 ? 9.348 13.241 -24.612 1.00 52.62 177 SER A CA 1
ATOM 1382 C C . SER A 1 177 ? 10.266 14.094 -23.732 1.00 52.62 177 SER A C 1
ATOM 1384 O O . SER A 1 177 ? 11.471 13.875 -23.625 1.00 52.62 177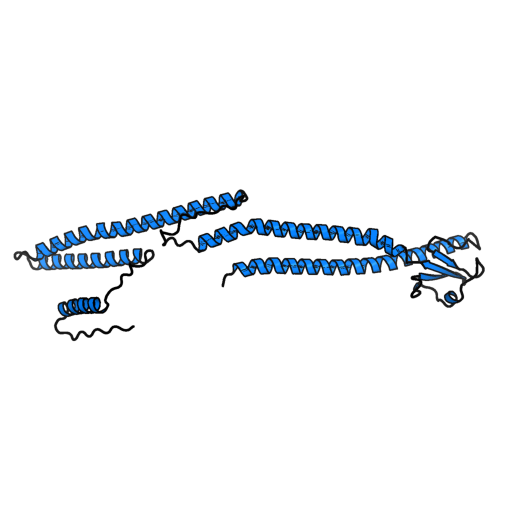 SER A O 1
ATOM 1386 N N . GLN A 1 178 ? 9.684 15.160 -23.171 1.00 51.41 178 GLN A N 1
ATOM 1387 C CA . GLN A 1 178 ? 10.398 16.144 -22.362 1.00 51.41 178 GLN A CA 1
ATOM 1388 C C . GLN A 1 178 ? 11.282 15.441 -21.321 1.00 51.41 178 GLN A C 1
ATOM 1390 O O . GLN A 1 178 ? 10.837 14.433 -20.754 1.00 51.41 178 GLN A O 1
ATOM 1395 N N . PRO A 1 179 ? 12.495 15.968 -21.036 1.00 53.28 179 PRO A N 1
ATOM 1396 C CA . PRO A 1 179 ? 13.322 15.456 -19.951 1.00 53.28 179 PRO A CA 1
ATOM 1397 C C . PRO A 1 179 ? 12.417 15.368 -18.740 1.00 53.28 179 PRO A C 1
ATOM 1399 O O . PRO A 1 179 ? 11.783 16.375 -18.440 1.00 53.28 179 PRO A O 1
ATOM 1402 N N . LEU A 1 180 ? 12.289 14.176 -18.143 1.00 54.31 180 LEU A N 1
ATOM 1403 C CA . LEU A 1 180 ? 11.397 13.908 -17.017 1.00 54.31 180 LEU A CA 1
ATOM 1404 C C . LEU A 1 180 ? 11.463 15.080 -16.037 1.00 54.31 180 LEU A C 1
ATOM 1406 O O . LEU A 1 180 ? 12.366 15.144 -15.203 1.00 54.31 180 LEU A O 1
ATOM 1410 N N . GLU A 1 181 ? 10.529 16.023 -16.155 1.00 51.06 181 GLU A N 1
ATOM 1411 C CA . GLU A 1 181 ? 10.409 17.143 -15.239 1.00 51.06 181 GLU A CA 1
ATOM 1412 C C . GLU A 1 181 ? 9.714 16.531 -14.032 1.00 51.06 181 GLU A C 1
ATOM 1414 O O . GLU A 1 181 ? 8.491 16.554 -13.864 1.00 51.06 181 GLU A O 1
ATOM 1419 N N . TRP A 1 182 ? 10.502 15.756 -13.287 1.00 56.62 182 TRP 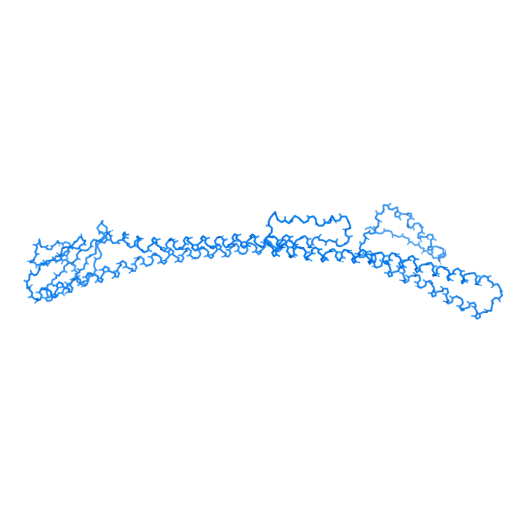A N 1
ATOM 1420 C CA . TRP A 1 182 ? 9.983 14.966 -12.206 1.00 56.62 182 TRP A CA 1
ATOM 1421 C C . TRP A 1 182 ? 9.674 15.942 -11.094 1.00 56.62 182 TRP A C 1
ATOM 1423 O O . TRP A 1 182 ? 10.567 16.452 -10.421 1.00 56.62 182 TRP A O 1
ATOM 1433 N N . ILE A 1 183 ? 8.379 16.186 -10.904 1.00 50.12 183 ILE A N 1
ATOM 1434 C CA . ILE A 1 183 ? 7.830 16.778 -9.693 1.00 50.12 183 ILE A CA 1
ATOM 1435 C C . ILE A 1 183 ? 8.193 15.810 -8.570 1.00 50.12 183 ILE A C 1
ATOM 1437 O O . ILE A 1 183 ? 7.444 14.876 -8.250 1.00 50.12 183 ILE A O 1
ATOM 1441 N N . ALA A 1 184 ? 9.394 15.976 -8.014 1.00 53.22 184 ALA A N 1
ATOM 1442 C CA . ALA A 1 184 ? 9.671 15.546 -6.664 1.00 53.22 184 ALA A CA 1
ATOM 1443 C C . ALA A 1 184 ? 8.461 16.022 -5.846 1.00 53.22 184 ALA A C 1
ATOM 1445 O O . ALA A 1 184 ? 8.052 17.177 -6.002 1.00 53.22 184 ALA A O 1
ATOM 1446 N N . PRO A 1 185 ? 7.792 15.149 -5.072 1.00 53.31 185 PRO A N 1
ATOM 1447 C CA . PRO A 1 185 ? 6.830 15.635 -4.092 1.00 53.31 185 PRO A CA 1
ATOM 1448 C C . PRO A 1 185 ? 7.465 16.825 -3.364 1.00 53.31 185 PRO A C 1
ATOM 1450 O O . PRO A 1 185 ? 8.655 16.739 -3.087 1.00 53.31 185 PRO A O 1
ATOM 1453 N N . ASP A 1 186 ? 6.720 17.896 -3.069 1.00 54.53 186 ASP A N 1
ATOM 1454 C CA . ASP A 1 186 ? 7.290 19.112 -2.450 1.00 54.53 186 ASP A CA 1
ATOM 1455 C C . ASP A 1 186 ? 8.179 18.807 -1.218 1.00 54.53 186 ASP A C 1
ATOM 1457 O O . ASP A 1 186 ? 9.095 19.562 -0.914 1.00 54.53 186 ASP A O 1
ATOM 1461 N N . GLU A 1 187 ? 7.963 17.652 -0.570 1.00 55.47 187 GLU A N 1
ATOM 1462 C CA . GLU A 1 187 ? 8.865 17.004 0.390 1.00 55.47 187 GLU A CA 1
ATOM 1463 C C . GLU A 1 187 ? 8.849 15.469 0.182 1.00 55.47 187 GLU A C 1
ATOM 1465 O O . GLU A 1 187 ? 7.910 14.799 0.634 1.00 55.47 187 GLU A O 1
ATOM 1470 N N . PRO A 1 188 ? 9.818 14.856 -0.522 1.00 59.47 188 PRO A N 1
ATOM 1471 C CA . PRO A 1 188 ? 9.991 13.408 -0.527 1.00 59.47 188 PRO A CA 1
ATOM 1472 C C . PRO A 1 188 ? 10.783 12.995 0.720 1.00 59.47 188 PRO A C 1
ATOM 1474 O O . PRO A 1 188 ? 11.742 13.674 1.088 1.00 59.47 188 PRO A O 1
ATOM 1477 N N . ASP A 1 189 ? 10.434 11.859 1.331 1.00 66.12 189 ASP A N 1
ATOM 1478 C CA . ASP A 1 189 ? 11.345 11.197 2.274 1.00 66.12 189 ASP A CA 1
ATOM 1479 C C . ASP A 1 189 ? 12.701 10.964 1.572 1.00 66.12 189 ASP A C 1
ATOM 1481 O O . ASP A 1 189 ? 12.743 10.683 0.364 1.00 66.12 189 ASP A O 1
ATOM 1485 N N . ASP A 1 190 ? 13.804 11.114 2.306 1.00 74.62 190 ASP A N 1
ATOM 1486 C CA . ASP A 1 190 ? 15.168 11.185 1.758 1.00 74.62 190 ASP A CA 1
ATOM 1487 C C . ASP A 1 190 ? 15.507 9.946 0.901 1.00 74.62 190 ASP A C 1
ATOM 1489 O O . ASP A 1 190 ? 16.109 10.052 -0.168 1.00 74.62 190 ASP A O 1
ATOM 1493 N N . GLU A 1 191 ? 15.019 8.770 1.302 1.00 79.56 191 GLU A N 1
ATOM 1494 C CA . GLU A 1 191 ? 15.198 7.500 0.597 1.00 79.56 191 GLU A CA 1
ATOM 1495 C C . GLU A 1 191 ? 14.482 7.461 -0.760 1.00 79.56 191 GLU A C 1
ATOM 1497 O O . GLU A 1 191 ? 14.990 6.882 -1.725 1.00 79.56 191 GLU A O 1
ATOM 1502 N N . ILE A 1 192 ? 13.302 8.083 -0.859 1.00 78.69 192 ILE A N 1
ATOM 1503 C CA . ILE A 1 192 ? 12.545 8.157 -2.116 1.00 78.69 192 ILE A CA 1
ATOM 1504 C C . ILE A 1 192 ? 13.256 9.099 -3.087 1.00 78.69 192 ILE A C 1
ATOM 1506 O O . ILE A 1 192 ? 13.289 8.813 -4.286 1.00 78.69 192 ILE A O 1
ATOM 1510 N N . ARG A 1 193 ? 13.859 10.183 -2.581 1.00 77.62 193 ARG A N 1
ATOM 1511 C CA . ARG A 1 193 ? 14.677 11.090 -3.396 1.00 77.62 193 ARG A CA 1
ATOM 1512 C C . ARG A 1 193 ? 15.882 10.360 -3.990 1.00 77.62 193 ARG A C 1
ATOM 1514 O O . ARG A 1 193 ? 16.063 10.407 -5.201 1.00 77.62 193 ARG A O 1
ATOM 1521 N N . VAL A 1 194 ? 16.629 9.610 -3.177 1.00 83.12 194 VAL A N 1
ATOM 1522 C CA . VAL A 1 194 ? 17.786 8.822 -3.648 1.00 83.12 194 VAL A CA 1
ATOM 1523 C C . VAL A 1 194 ? 17.384 7.809 -4.728 1.00 83.12 194 VAL A C 1
ATOM 1525 O O . VAL A 1 194 ? 18.079 7.663 -5.733 1.00 83.12 194 VAL A O 1
ATOM 1528 N N . LEU A 1 195 ? 16.248 7.119 -4.563 1.00 83.56 195 LEU A N 1
ATOM 1529 C CA . LEU A 1 195 ? 15.747 6.193 -5.585 1.00 83.56 195 LEU A CA 1
ATOM 1530 C C . LEU A 1 195 ? 15.368 6.917 -6.885 1.00 83.56 195 LEU A C 1
ATOM 1532 O O . LEU A 1 195 ? 15.643 6.404 -7.970 1.00 83.56 195 LEU A O 1
ATOM 1536 N N . ALA A 1 196 ? 14.724 8.080 -6.780 1.00 80.81 196 ALA A N 1
ATOM 1537 C CA . ALA A 1 196 ? 14.344 8.881 -7.938 1.00 80.81 196 ALA A CA 1
ATOM 1538 C C . ALA A 1 196 ? 15.577 9.373 -8.712 1.00 80.81 196 ALA A C 1
ATOM 1540 O O . ALA A 1 196 ? 15.616 9.221 -9.930 1.00 80.81 196 ALA A O 1
ATOM 1541 N N . GLU A 1 197 ? 16.600 9.868 -8.012 1.00 83.19 197 GLU A N 1
ATOM 1542 C CA . GLU A 1 197 ? 17.877 10.292 -8.604 1.00 83.19 197 GLU A CA 1
ATOM 1543 C C . GLU A 1 197 ? 18.587 9.126 -9.313 1.00 83.19 197 GLU A C 1
ATOM 1545 O O . GLU A 1 197 ? 18.975 9.241 -10.475 1.00 83.19 197 GLU A O 1
ATOM 1550 N N . ALA A 1 198 ? 18.684 7.955 -8.674 1.00 85.81 198 ALA A N 1
ATOM 1551 C CA . ALA A 1 198 ? 19.304 6.779 -9.289 1.00 85.81 198 ALA A CA 1
ATOM 1552 C C . ALA A 1 198 ? 18.553 6.295 -10.545 1.00 85.81 198 ALA A C 1
ATOM 1554 O O . ALA A 1 198 ? 19.167 5.848 -11.519 1.00 85.81 198 ALA A O 1
ATOM 1555 N N . LEU A 1 199 ? 17.219 6.373 -10.533 1.00 83.25 199 LEU A N 1
ATOM 1556 C CA . LEU A 1 199 ? 16.387 6.016 -11.679 1.00 83.25 199 LEU A CA 1
ATOM 1557 C C . LEU A 1 199 ? 16.537 7.029 -12.818 1.00 83.25 199 LEU A C 1
ATOM 1559 O O . LEU A 1 199 ? 16.611 6.628 -13.978 1.00 83.25 199 LEU A O 1
ATOM 1563 N N . GLN A 1 200 ? 16.622 8.318 -12.492 1.00 82.06 200 GLN A N 1
ATOM 1564 C CA . GLN A 1 200 ? 16.888 9.381 -13.454 1.00 82.06 200 GLN A CA 1
ATOM 1565 C C . GLN A 1 200 ? 18.234 9.167 -14.152 1.00 82.06 200 GLN A C 1
ATOM 1567 O O . GLN A 1 200 ? 18.291 9.187 -15.381 1.00 82.06 200 GLN A O 1
ATOM 1572 N N . ASP A 1 201 ? 19.291 8.882 -13.393 1.00 85.25 201 ASP A N 1
ATOM 1573 C CA . ASP A 1 201 ? 20.614 8.581 -13.945 1.00 85.25 201 ASP A CA 1
ATOM 1574 C C . ASP A 1 201 ? 20.588 7.364 -14.876 1.00 85.25 201 ASP A C 1
ATOM 1576 O O . ASP A 1 201 ? 21.239 7.358 -15.925 1.00 85.25 201 ASP A O 1
ATOM 1580 N N . LEU A 1 202 ? 19.836 6.319 -14.516 1.00 85.44 202 LEU A N 1
ATOM 1581 C CA . LEU A 1 202 ? 19.676 5.139 -15.362 1.00 85.44 202 LEU A CA 1
ATOM 1582 C C . LEU A 1 202 ? 18.958 5.485 -16.670 1.00 85.44 202 LEU A C 1
ATOM 1584 O O . LEU A 1 202 ? 19.427 5.091 -17.737 1.00 85.44 202 LEU A O 1
ATOM 1588 N N . VAL A 1 203 ? 17.850 6.226 -16.595 1.00 83.75 203 VAL A N 1
ATOM 1589 C CA . VAL A 1 203 ? 17.088 6.648 -17.778 1.00 83.75 203 VAL A CA 1
ATOM 1590 C C . VAL A 1 203 ? 17.952 7.506 -18.698 1.00 83.75 203 VAL A C 1
ATOM 1592 O O . VAL A 1 203 ? 18.014 7.225 -19.892 1.00 83.75 203 VAL A O 1
ATOM 1595 N N . ALA A 1 204 ? 18.684 8.481 -18.153 1.00 83.19 204 ALA A N 1
ATOM 1596 C CA . ALA A 1 204 ? 19.596 9.317 -18.930 1.00 83.19 204 ALA A CA 1
ATOM 1597 C C . ALA A 1 204 ? 20.643 8.472 -19.677 1.00 83.19 204 ALA A C 1
ATOM 1599 O O . ALA A 1 204 ? 20.850 8.646 -20.875 1.00 83.19 204 ALA A O 1
ATOM 1600 N N . ARG A 1 205 ? 21.240 7.476 -19.009 1.00 85.12 205 ARG A N 1
ATOM 1601 C CA . ARG A 1 205 ? 22.208 6.561 -19.642 1.00 85.12 205 ARG A CA 1
ATOM 1602 C C . ARG A 1 205 ? 21.595 5.716 -20.758 1.00 85.12 205 ARG A C 1
ATOM 1604 O O . ARG A 1 205 ? 22.292 5.434 -21.733 1.00 85.12 205 ARG A O 1
ATOM 1611 N N . VAL A 1 206 ? 20.340 5.287 -20.608 1.00 85.88 206 VAL A N 1
ATOM 1612 C CA . VAL A 1 206 ? 19.614 4.517 -21.632 1.00 85.88 206 VAL A CA 1
ATOM 1613 C C . VAL A 1 206 ? 19.323 5.389 -22.850 1.00 85.88 206 VAL A C 1
ATOM 1615 O O . VAL A 1 206 ? 19.606 4.961 -23.966 1.00 85.88 206 VAL A O 1
ATOM 1618 N N . VAL A 1 207 ? 18.841 6.618 -22.643 1.00 82.31 207 VAL A N 1
ATOM 1619 C CA . VAL A 1 207 ? 18.595 7.585 -23.726 1.00 82.31 207 VAL A CA 1
ATOM 1620 C C . VAL A 1 207 ? 19.893 7.898 -24.470 1.00 82.31 207 VAL A C 1
ATOM 1622 O O . VAL A 1 207 ? 19.952 7.764 -25.690 1.00 82.31 207 VAL A O 1
ATOM 1625 N N . ASP A 1 208 ? 20.970 8.201 -23.745 1.00 84.75 208 ASP A N 1
ATOM 1626 C CA . ASP A 1 208 ? 22.292 8.439 -24.329 1.00 84.75 208 ASP A CA 1
ATOM 1627 C C . ASP A 1 208 ? 22.814 7.231 -25.125 1.00 84.75 208 ASP A C 1
ATOM 1629 O O . ASP A 1 208 ? 23.515 7.382 -26.129 1.00 84.75 208 ASP A O 1
ATOM 1633 N N . PHE A 1 209 ? 22.543 6.010 -24.653 1.00 84.81 209 PHE A N 1
ATOM 1634 C CA . PHE A 1 209 ? 22.937 4.786 -25.346 1.00 84.81 209 PHE A CA 1
ATOM 1635 C C . PHE A 1 209 ? 22.156 4.611 -26.651 1.00 84.81 209 PHE A C 1
ATOM 1637 O O . PHE A 1 209 ? 22.787 4.410 -27.689 1.00 84.81 209 PHE A O 1
ATOM 1644 N N . ALA A 1 210 ? 20.832 4.777 -26.611 1.00 81.94 210 ALA A N 1
ATOM 1645 C CA . ALA A 1 210 ? 19.977 4.723 -27.793 1.00 81.94 210 ALA A CA 1
ATOM 1646 C C . ALA A 1 210 ? 20.386 5.787 -28.826 1.00 81.94 210 ALA A C 1
ATOM 1648 O O . ALA A 1 210 ? 20.546 5.495 -30.010 1.00 81.94 210 ALA A O 1
ATOM 1649 N N . GLU A 1 211 ? 20.670 7.016 -28.388 1.00 81.44 211 GLU A N 1
ATOM 1650 C CA . GLU A 1 211 ? 21.075 8.091 -29.294 1.00 81.44 211 GLU A CA 1
ATOM 1651 C C . GLU A 1 211 ? 22.441 7.821 -29.956 1.00 81.44 211 GLU A C 1
ATOM 1653 O O . GLU A 1 211 ? 22.631 8.096 -31.147 1.00 81.44 211 GLU A O 1
ATOM 1658 N N . ARG A 1 212 ? 23.394 7.227 -29.220 1.00 84.00 212 ARG A N 1
ATOM 1659 C CA . ARG A 1 212 ? 24.677 6.768 -29.785 1.00 84.00 212 ARG A CA 1
ATOM 1660 C C . ARG A 1 212 ? 24.488 5.645 -30.801 1.00 84.00 212 ARG A C 1
ATOM 1662 O O . ARG A 1 212 ? 25.138 5.679 -31.845 1.00 84.00 212 ARG A O 1
ATOM 1669 N N . GLU A 1 213 ? 23.618 4.681 -30.522 1.00 83.81 213 GLU A N 1
ATOM 1670 C CA . GLU A 1 213 ? 23.305 3.573 -31.431 1.00 83.81 213 GLU A CA 1
ATOM 1671 C C . GLU A 1 213 ? 22.667 4.076 -32.737 1.00 83.81 213 GLU A C 1
ATOM 1673 O O . GLU A 1 213 ? 23.084 3.674 -33.831 1.00 83.81 213 GLU A O 1
ATOM 1678 N N . ARG A 1 214 ? 21.754 5.055 -32.649 1.00 78.06 214 ARG A N 1
ATOM 1679 C CA . ARG A 1 214 ? 21.178 5.745 -33.818 1.00 78.06 214 ARG A CA 1
ATOM 1680 C C . ARG A 1 214 ? 22.249 6.440 -34.652 1.00 78.06 214 ARG A C 1
ATOM 1682 O O . ARG A 1 214 ? 22.294 6.268 -35.873 1.00 78.06 214 ARG A O 1
ATOM 1689 N N . ARG A 1 215 ? 23.129 7.214 -34.004 1.00 82.56 215 ARG A N 1
ATOM 1690 C CA . ARG A 1 215 ? 24.230 7.922 -34.678 1.00 82.56 215 ARG A CA 1
ATOM 1691 C C . ARG A 1 215 ? 25.172 6.943 -35.375 1.00 82.56 215 ARG A C 1
ATOM 1693 O O . ARG A 1 215 ? 25.466 7.127 -36.552 1.00 82.56 215 ARG A O 1
ATOM 1700 N N . PHE A 1 216 ? 25.561 5.870 -34.688 1.00 84.62 216 PHE A N 1
ATOM 1701 C CA . PHE A 1 216 ? 26.414 4.823 -35.242 1.00 84.62 216 PHE A CA 1
ATOM 1702 C C . PHE A 1 216 ? 25.789 4.156 -36.474 1.00 84.62 216 PHE A C 1
ATOM 1704 O O . PHE A 1 216 ? 26.440 4.063 -37.510 1.00 84.62 216 PHE A O 1
ATOM 1711 N N . THR A 1 217 ? 24.520 3.750 -36.400 1.00 83.00 217 THR A N 1
ATOM 1712 C CA . THR A 1 217 ? 23.811 3.092 -37.515 1.00 83.00 217 THR A CA 1
ATOM 1713 C C . THR A 1 217 ? 23.687 4.017 -38.730 1.00 83.00 217 THR A C 1
ATOM 1715 O O . THR A 1 217 ? 23.890 3.601 -39.879 1.00 83.00 217 THR A O 1
ATOM 1718 N N . ARG A 1 218 ? 23.403 5.302 -38.489 1.00 81.19 218 ARG A N 1
ATOM 1719 C CA . ARG A 1 218 ? 23.343 6.322 -39.540 1.00 81.19 218 ARG A CA 1
ATOM 1720 C C . ARG A 1 218 ? 24.705 6.520 -40.199 1.00 81.19 218 ARG A C 1
ATOM 1722 O O . ARG A 1 218 ? 24.803 6.459 -41.423 1.00 81.19 218 ARG A O 1
ATOM 1729 N N . ASP A 1 219 ? 25.747 6.729 -39.406 1.00 84.00 219 ASP A N 1
ATOM 1730 C CA . ASP A 1 219 ? 27.084 7.016 -39.920 1.00 84.00 219 ASP A CA 1
ATOM 1731 C C . ASP A 1 219 ? 27.664 5.778 -40.638 1.00 84.00 219 ASP A C 1
ATOM 1733 O O . ASP A 1 219 ? 28.163 5.896 -41.756 1.00 84.00 219 ASP A O 1
ATOM 1737 N N . ALA A 1 220 ? 27.465 4.567 -40.102 1.00 85.75 220 ALA A N 1
ATOM 1738 C CA . ALA A 1 220 ? 27.851 3.310 -40.753 1.00 85.75 220 ALA A CA 1
ATOM 1739 C C . ALA A 1 220 ? 27.191 3.125 -42.133 1.00 85.75 220 ALA A C 1
ATOM 1741 O O . ALA A 1 220 ? 27.835 2.644 -43.066 1.00 85.75 220 ALA A O 1
ATOM 1742 N N . SER A 1 221 ? 25.935 3.558 -42.301 1.00 83.62 221 SER A N 1
ATOM 1743 C CA . SER A 1 221 ? 25.242 3.520 -43.600 1.00 83.62 221 SER A CA 1
ATOM 1744 C C . SER A 1 221 ? 25.955 4.344 -44.666 1.00 83.62 221 SER A C 1
ATOM 1746 O O . SER A 1 221 ? 26.074 3.912 -45.816 1.00 83.62 221 SER A O 1
ATOM 1748 N N . HIS A 1 222 ? 26.434 5.530 -44.296 1.00 84.62 222 HIS A N 1
ATOM 1749 C CA . HIS A 1 222 ? 27.127 6.430 -45.213 1.00 84.62 222 HIS A CA 1
ATOM 1750 C C . HIS A 1 222 ? 28.571 5.985 -45.471 1.00 84.62 222 HIS A C 1
ATOM 1752 O O . HIS A 1 222 ? 29.005 5.939 -46.628 1.00 84.62 222 HIS A O 1
ATOM 1758 N N . GLU A 1 223 ? 29.283 5.585 -44.418 1.00 88.88 223 GLU A N 1
ATOM 1759 C CA . GLU A 1 223 ? 30.687 5.177 -44.493 1.00 88.88 223 GLU A CA 1
ATOM 1760 C C . GLU A 1 223 ? 30.885 3.839 -45.222 1.00 88.88 223 GLU A C 1
ATOM 1762 O O . GLU A 1 223 ? 31.909 3.651 -45.871 1.00 88.88 223 GLU A O 1
ATOM 1767 N N . LEU A 1 224 ? 29.905 2.923 -45.208 1.00 88.69 224 LEU A N 1
ATOM 1768 C CA . LEU A 1 224 ? 29.984 1.657 -45.958 1.00 88.69 224 LEU A CA 1
ATOM 1769 C C . LEU A 1 224 ? 29.541 1.792 -47.423 1.00 88.69 224 LEU A C 1
ATOM 1771 O O . LEU A 1 224 ? 30.083 1.122 -48.306 1.00 88.69 224 LEU A O 1
ATOM 1775 N N . ARG A 1 225 ? 28.585 2.681 -47.728 1.00 84.44 225 ARG A N 1
ATOM 1776 C CA . ARG A 1 225 ? 28.082 2.875 -49.101 1.00 84.44 225 ARG A CA 1
ATOM 1777 C C . ARG A 1 225 ? 29.143 3.466 -50.027 1.00 84.44 225 ARG A C 1
ATOM 1779 O O . ARG A 1 225 ? 29.233 3.068 -51.190 1.00 84.44 225 ARG A O 1
ATOM 1786 N N . THR A 1 226 ? 29.942 4.399 -49.519 1.00 90.19 226 THR A N 1
ATOM 1787 C CA . THR A 1 226 ? 30.984 5.102 -50.280 1.00 90.19 226 THR A CA 1
ATOM 1788 C C . THR A 1 226 ? 32.049 4.153 -50.858 1.00 90.19 226 THR A C 1
ATOM 1790 O O . THR A 1 226 ? 32.186 4.115 -52.084 1.00 90.19 226 THR A O 1
ATOM 1793 N N . PRO A 1 227 ? 32.756 3.320 -50.066 1.00 90.62 227 PRO A N 1
ATOM 1794 C CA . PRO A 1 227 ? 33.769 2.402 -50.588 1.00 90.62 227 PRO A CA 1
ATOM 1795 C C . PRO A 1 227 ? 33.178 1.319 -51.500 1.00 90.62 227 PRO A C 1
ATOM 1797 O O . PRO A 1 227 ? 33.778 1.012 -52.527 1.00 90.62 227 PRO A O 1
ATOM 1800 N N . LEU A 1 228 ? 31.981 0.793 -51.202 1.00 90.62 228 LEU A N 1
ATOM 1801 C CA . LEU A 1 228 ? 31.304 -0.171 -52.083 1.00 90.62 228 LEU A CA 1
ATOM 1802 C C . LEU A 1 228 ? 30.972 0.443 -53.451 1.00 90.62 228 LEU A C 1
ATOM 1804 O O . LEU A 1 228 ? 31.140 -0.200 -54.486 1.00 90.62 228 LEU A O 1
ATOM 1808 N N . THR A 1 229 ? 30.565 1.715 -53.471 1.00 89.38 229 THR A N 1
ATOM 1809 C CA . THR A 1 229 ? 30.318 2.455 -54.717 1.00 89.38 229 THR A CA 1
ATOM 1810 C C . THR A 1 229 ? 31.612 2.667 -55.503 1.00 89.38 229 THR A C 1
ATOM 1812 O O . THR A 1 229 ? 31.624 2.477 -56.717 1.00 89.38 229 THR A O 1
ATOM 1815 N N . VAL A 1 230 ? 32.719 2.997 -54.831 1.00 93.38 230 VAL A N 1
ATOM 1816 C CA . VAL A 1 230 ? 34.038 3.146 -55.472 1.00 93.38 230 VAL A CA 1
ATOM 1817 C C . VAL A 1 230 ? 34.507 1.828 -56.094 1.00 93.38 230 VAL A C 1
ATOM 1819 O O . VAL A 1 230 ? 34.932 1.828 -57.250 1.00 93.38 230 VAL A O 1
ATOM 1822 N N . ILE A 1 231 ? 34.385 0.708 -55.371 1.00 91.62 231 ILE A N 1
ATOM 1823 C CA . ILE A 1 231 ? 34.726 -0.630 -55.884 1.00 91.62 231 ILE A CA 1
ATOM 1824 C C . ILE A 1 231 ? 33.879 -0.949 -57.119 1.00 91.62 231 ILE A C 1
ATOM 1826 O O . ILE A 1 231 ? 34.427 -1.334 -58.152 1.00 91.62 231 ILE A O 1
ATOM 1830 N N . LYS A 1 232 ? 32.563 -0.715 -57.051 1.00 90.38 232 LYS A N 1
ATOM 1831 C CA . LYS A 1 232 ? 31.648 -0.926 -58.177 1.00 90.38 232 LYS A CA 1
ATOM 1832 C C . LYS A 1 232 ? 32.046 -0.103 -59.405 1.00 90.38 232 LYS A C 1
ATOM 1834 O O . LYS A 1 232 ? 32.179 -0.665 -60.486 1.00 90.38 232 LYS A O 1
ATOM 1839 N N . ILE A 1 233 ? 32.309 1.195 -59.240 1.00 92.06 233 ILE A N 1
ATOM 1840 C CA . ILE A 1 233 ? 32.729 2.085 -60.336 1.00 92.06 233 ILE A CA 1
ATOM 1841 C C . ILE A 1 233 ? 34.056 1.621 -60.951 1.00 92.06 233 ILE A C 1
ATOM 1843 O O . ILE A 1 233 ? 34.205 1.638 -62.173 1.00 92.06 233 ILE A O 1
ATOM 1847 N N . ALA A 1 234 ? 35.025 1.214 -60.128 1.00 92.31 234 ALA A N 1
ATOM 1848 C CA . ALA A 1 234 ? 36.313 0.724 -60.611 1.00 92.31 234 ALA A CA 1
ATOM 1849 C C . ALA A 1 234 ? 36.154 -0.561 -61.438 1.00 92.31 234 ALA A C 1
ATOM 1851 O O . ALA A 1 234 ? 36.718 -0.660 -62.527 1.00 92.31 234 ALA A O 1
ATOM 1852 N N . VAL A 1 235 ? 35.341 -1.509 -60.961 1.00 92.81 235 VAL A N 1
ATOM 1853 C CA . VAL A 1 235 ? 35.040 -2.758 -61.674 1.00 92.81 235 VAL A CA 1
ATOM 1854 C C . VAL A 1 235 ? 34.264 -2.488 -62.965 1.00 92.81 235 VAL A C 1
ATOM 1856 O O . VAL A 1 235 ? 34.666 -2.977 -64.018 1.00 92.81 235 VAL A O 1
ATOM 1859 N N . ASP A 1 236 ? 33.224 -1.651 -62.922 1.00 90.25 236 ASP A N 1
ATOM 1860 C CA . ASP A 1 236 ? 32.439 -1.256 -64.100 1.00 90.25 236 ASP A CA 1
ATOM 1861 C C . ASP A 1 236 ? 33.305 -0.541 -65.151 1.00 90.25 236 ASP A C 1
ATOM 1863 O O . ASP A 1 236 ? 33.080 -0.685 -66.353 1.00 90.25 236 ASP A O 1
ATOM 1867 N N . ARG A 1 237 ? 34.316 0.228 -64.722 1.00 92.25 237 ARG A N 1
ATOM 1868 C CA . ARG A 1 237 ? 35.279 0.868 -65.626 1.00 92.25 237 ARG A CA 1
ATOM 1869 C C . ARG A 1 237 ? 36.210 -0.149 -66.275 1.00 92.25 237 ARG A C 1
ATOM 1871 O O . ARG A 1 237 ? 36.446 -0.043 -67.475 1.00 92.25 237 ARG A O 1
ATOM 1878 N N . LEU A 1 238 ? 36.742 -1.097 -65.503 1.00 90.19 238 LEU A N 1
ATOM 1879 C CA . LEU A 1 238 ? 37.636 -2.134 -66.023 1.00 90.19 238 LEU A CA 1
ATOM 1880 C C . LEU A 1 238 ? 36.905 -3.049 -67.008 1.00 90.19 238 LEU A C 1
ATOM 1882 O O . LEU A 1 238 ? 37.433 -3.295 -68.082 1.00 90.19 238 LEU A O 1
ATOM 1886 N N . LEU A 1 239 ? 35.665 -3.451 -66.710 1.00 89.06 239 LEU A N 1
ATOM 1887 C CA . LEU A 1 239 ? 34.828 -4.270 -67.600 1.00 89.06 239 LEU A CA 1
ATOM 1888 C C . LEU A 1 239 ? 34.526 -3.614 -68.962 1.00 89.06 239 LEU A C 1
ATOM 1890 O O . LEU A 1 239 ? 34.111 -4.301 -69.888 1.00 89.06 239 LEU A O 1
ATOM 1894 N N . ARG A 1 240 ? 34.725 -2.297 -69.109 1.00 87.31 240 ARG A N 1
ATOM 1895 C CA . ARG A 1 240 ? 34.583 -1.586 -70.394 1.00 87.31 240 ARG A CA 1
ATOM 1896 C C . ARG A 1 240 ? 35.863 -1.598 -71.241 1.00 87.31 240 ARG A C 1
ATOM 1898 O O . ARG A 1 240 ? 35.827 -1.144 -72.386 1.00 87.31 240 ARG A O 1
ATOM 1905 N N . ASP A 1 241 ? 36.991 -2.071 -70.711 1.00 85.50 241 ASP A N 1
ATOM 1906 C CA . ASP A 1 241 ? 38.247 -2.183 -71.459 1.00 85.50 241 ASP A CA 1
ATOM 1907 C C . ASP A 1 241 ? 38.223 -3.413 -72.383 1.00 85.50 241 ASP A C 1
ATOM 1909 O O . ASP A 1 241 ? 38.086 -4.549 -71.940 1.00 85.50 241 ASP A O 1
ATOM 1913 N N . HIS A 1 242 ? 38.383 -3.188 -73.689 1.00 71.38 242 HIS A N 1
ATOM 1914 C CA . HIS A 1 242 ? 38.249 -4.213 -74.734 1.00 71.38 242 HIS A CA 1
ATOM 1915 C C . HIS A 1 242 ? 39.489 -5.123 -74.854 1.00 71.38 242 HIS A C 1
ATOM 1917 O O . HIS A 1 242 ? 39.564 -5.953 -75.758 1.00 71.38 242 HIS A O 1
ATOM 1923 N N . ARG A 1 243 ? 40.494 -4.943 -73.986 1.00 82.75 243 ARG A N 1
ATOM 1924 C CA . ARG A 1 243 ? 41.754 -5.711 -73.974 1.00 82.75 243 ARG A CA 1
ATOM 1925 C C . ARG A 1 243 ? 41.807 -6.790 -72.885 1.00 82.75 243 ARG A C 1
ATOM 1927 O O . ARG A 1 243 ? 42.872 -7.370 -72.675 1.00 82.75 243 ARG A O 1
ATOM 1934 N N . LEU A 1 244 ? 40.705 -7.025 -72.173 1.00 84.75 244 LEU A N 1
ATOM 1935 C CA . LEU A 1 244 ? 40.619 -8.032 -71.115 1.00 84.75 244 LEU A CA 1
ATOM 1936 C C . LEU A 1 244 ? 40.583 -9.459 -71.686 1.00 84.75 244 LEU A C 1
ATOM 1938 O O . LEU A 1 244 ? 39.896 -9.725 -72.666 1.00 84.75 244 LEU A O 1
ATOM 1942 N N . ASP A 1 245 ? 41.308 -10.375 -71.042 1.00 88.88 245 ASP A N 1
ATOM 1943 C CA . ASP A 1 245 ? 41.176 -11.819 -71.269 1.00 88.88 245 ASP A CA 1
ATOM 1944 C C . ASP A 1 245 ? 39.925 -12.378 -70.558 1.00 88.88 245 ASP A C 1
ATOM 1946 O O . ASP A 1 245 ? 39.512 -11.854 -69.516 1.00 88.88 245 ASP A O 1
ATOM 1950 N N . GLU A 1 246 ? 39.357 -13.479 -71.069 1.00 84.31 246 GLU A N 1
ATOM 1951 C CA . GLU A 1 246 ? 38.137 -14.107 -70.530 1.00 84.31 246 GLU A CA 1
ATOM 1952 C C . GLU A 1 246 ? 38.259 -14.452 -69.035 1.00 84.31 246 GLU A C 1
ATOM 1954 O O . GLU A 1 246 ? 37.288 -14.358 -68.276 1.00 84.31 246 GLU A O 1
ATOM 1959 N N . GLY A 1 247 ? 39.449 -14.866 -68.579 1.00 87.31 247 GLY A N 1
ATOM 1960 C CA . GLY A 1 247 ? 39.688 -15.183 -67.170 1.00 87.31 247 GLY A CA 1
ATOM 1961 C C . GLY A 1 247 ? 39.591 -13.955 -66.257 1.00 87.31 247 GLY A C 1
ATOM 1962 O O . GLY A 1 247 ? 39.033 -14.028 -65.154 1.00 87.31 247 GLY A O 1
ATOM 1963 N N . SER A 1 248 ? 40.095 -12.807 -66.718 1.00 88.50 248 SER A N 1
ATOM 1964 C CA . SER A 1 248 ? 40.025 -11.533 -65.993 1.00 88.50 248 SER A CA 1
ATOM 1965 C C . SER A 1 248 ? 38.606 -10.969 -65.972 1.00 88.50 248 SER A C 1
ATOM 1967 O O . SER A 1 248 ? 38.158 -10.503 -64.924 1.00 88.50 248 SER A O 1
ATOM 1969 N N . GLU A 1 249 ? 37.870 -11.079 -67.079 1.00 89.00 249 GLU A N 1
ATOM 1970 C CA . GLU A 1 249 ? 36.471 -10.649 -67.167 1.00 89.00 249 GLU A CA 1
ATOM 1971 C C . GLU A 1 249 ? 35.573 -11.425 -66.188 1.00 89.00 249 GLU A C 1
ATOM 1973 O O . GLU A 1 249 ? 34.863 -10.819 -65.380 1.00 89.00 249 GLU A O 1
ATOM 1978 N N . ARG A 1 250 ? 35.673 -12.764 -66.158 1.00 88.69 250 ARG A N 1
ATOM 1979 C CA . ARG A 1 250 ? 34.932 -13.604 -65.193 1.00 88.69 250 ARG A CA 1
ATOM 1980 C C . ARG A 1 250 ? 35.249 -13.240 -63.740 1.00 88.69 250 ARG A C 1
ATOM 1982 O O . ARG A 1 250 ? 34.359 -13.247 -62.889 1.00 88.69 250 ARG A O 1
ATOM 1989 N N . THR A 1 251 ? 36.506 -12.905 -63.450 1.00 89.75 251 THR A N 1
ATOM 1990 C CA . THR A 1 251 ? 36.935 -12.490 -62.105 1.00 89.75 251 THR A CA 1
ATOM 1991 C C . THR A 1 251 ? 36.322 -11.142 -61.715 1.00 89.75 251 THR A C 1
ATOM 1993 O O . THR A 1 251 ? 35.793 -11.011 -60.611 1.00 89.75 251 THR A O 1
ATOM 1996 N N . LEU A 1 252 ? 36.328 -10.160 -62.623 1.00 91.88 252 LEU A N 1
ATOM 1997 C CA . LEU A 1 252 ? 35.718 -8.844 -62.406 1.00 91.88 252 LEU A CA 1
ATOM 1998 C C . LEU A 1 252 ? 34.199 -8.936 -62.210 1.00 91.88 252 LEU A C 1
ATOM 2000 O O . LEU A 1 252 ? 33.672 -8.316 -61.287 1.00 91.88 252 LEU A O 1
ATOM 2004 N N . LEU A 1 253 ? 33.501 -9.761 -62.997 1.00 89.69 253 LEU A N 1
ATOM 2005 C CA . LEU A 1 253 ? 32.067 -10.020 -62.815 1.00 89.69 253 LEU A CA 1
ATOM 2006 C C . LEU A 1 253 ? 31.761 -10.629 -61.440 1.00 89.69 253 LEU A C 1
ATOM 2008 O O . LEU A 1 253 ? 30.791 -10.236 -60.793 1.00 89.69 253 LEU A O 1
ATOM 2012 N N . ARG A 1 254 ? 32.613 -11.535 -60.942 1.00 90.00 254 ARG A N 1
ATOM 2013 C CA . ARG A 1 254 ? 32.450 -12.100 -59.595 1.00 90.00 254 ARG A CA 1
ATOM 2014 C C . ARG A 1 254 ? 32.609 -11.036 -58.506 1.00 90.00 254 ARG A C 1
ATOM 2016 O O . ARG A 1 254 ? 31.808 -11.009 -57.580 1.00 90.00 254 ARG A O 1
ATOM 2023 N N . ILE A 1 255 ? 33.597 -10.144 -58.634 1.00 91.56 255 ILE A N 1
ATOM 2024 C CA . ILE A 1 255 ? 33.798 -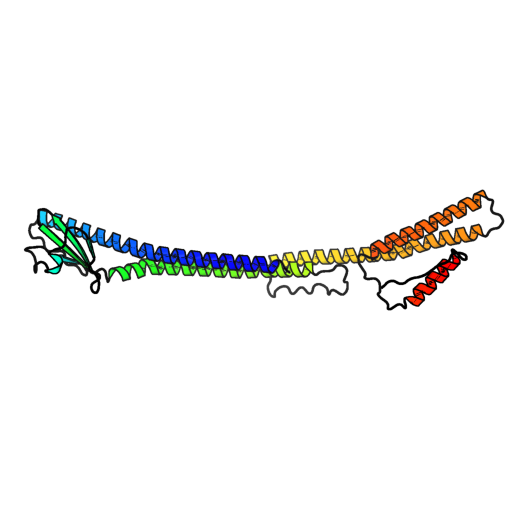9.021 -57.698 1.00 91.56 255 ILE A CA 1
ATOM 2025 C C . ILE A 1 255 ? 32.601 -8.064 -57.739 1.00 91.56 255 ILE A C 1
ATOM 2027 O O . ILE A 1 255 ? 32.139 -7.623 -56.686 1.00 91.56 255 ILE A O 1
ATOM 2031 N N . ARG A 1 256 ? 32.074 -7.769 -58.934 1.00 91.38 256 ARG A N 1
ATOM 2032 C CA . ARG A 1 256 ? 30.888 -6.925 -59.120 1.00 91.38 256 ARG A CA 1
ATOM 2033 C C . ARG A 1 256 ? 29.683 -7.485 -58.370 1.00 91.38 256 ARG A C 1
ATOM 2035 O O . ARG A 1 256 ? 29.111 -6.775 -57.551 1.00 91.38 256 ARG A O 1
ATOM 2042 N N . ASN A 1 257 ? 29.365 -8.759 -58.598 1.00 87.38 257 ASN A N 1
ATOM 2043 C CA . ASN A 1 257 ? 28.232 -9.428 -57.961 1.00 87.38 257 ASN A CA 1
ATOM 2044 C C . ASN A 1 257 ? 28.404 -9.480 -56.437 1.00 87.38 257 ASN A C 1
ATOM 2046 O O . ASN A 1 257 ? 27.511 -9.064 -55.715 1.00 87.38 257 ASN A O 1
ATOM 2050 N N . SER A 1 258 ? 29.586 -9.864 -55.935 1.00 91.00 258 SER A N 1
ATOM 2051 C CA . SER A 1 258 ? 29.847 -9.855 -54.487 1.00 91.00 258 SER A CA 1
ATOM 2052 C C . SER A 1 258 ? 29.743 -8.455 -53.865 1.00 91.00 258 SER A C 1
ATOM 2054 O O . SER A 1 258 ? 29.308 -8.324 -52.726 1.00 91.00 258 SER A O 1
ATOM 2056 N N . THR A 1 259 ? 30.111 -7.399 -54.597 1.00 91.94 259 THR A N 1
ATOM 2057 C CA . THR A 1 259 ? 29.950 -6.009 -54.134 1.00 91.94 259 THR A CA 1
ATOM 2058 C C . THR A 1 259 ? 28.473 -5.607 -54.081 1.00 91.94 259 THR A C 1
ATOM 2060 O O . THR A 1 259 ? 28.063 -4.939 -53.134 1.00 91.94 259 THR A O 1
ATOM 2063 N N . GLU A 1 260 ? 27.663 -6.026 -55.059 1.00 89.31 260 GLU A N 1
ATOM 2064 C CA . GLU A 1 260 ? 26.209 -5.810 -55.051 1.00 89.31 260 GLU A CA 1
ATOM 2065 C C . GLU A 1 260 ? 25.524 -6.572 -53.907 1.00 89.31 260 GLU A C 1
ATOM 2067 O O . GLU A 1 260 ? 24.721 -5.977 -53.187 1.00 89.31 260 GLU A O 1
ATOM 2072 N N . ASP A 1 261 ? 25.908 -7.827 -53.659 1.00 89.75 261 ASP A N 1
ATOM 2073 C CA . ASP A 1 261 ? 25.411 -8.619 -52.527 1.00 89.75 261 ASP A CA 1
ATOM 2074 C C . ASP A 1 261 ? 25.731 -7.937 -51.186 1.00 89.75 261 ASP A C 1
ATOM 2076 O O . ASP A 1 261 ? 24.868 -7.808 -50.315 1.00 89.75 261 ASP A O 1
ATOM 2080 N N . MET A 1 262 ? 26.961 -7.430 -51.026 1.00 91.19 262 MET A N 1
ATOM 2081 C CA . MET A 1 262 ? 27.362 -6.669 -49.838 1.00 91.19 262 MET A CA 1
ATOM 2082 C C . MET A 1 262 ? 26.542 -5.383 -49.682 1.00 91.19 262 MET A C 1
ATOM 2084 O O . MET A 1 262 ? 26.099 -5.080 -48.577 1.00 91.19 262 MET A O 1
ATOM 2088 N N . GLN A 1 263 ? 26.286 -4.643 -50.767 1.00 88.44 263 GLN A N 1
ATOM 2089 C CA . GLN A 1 263 ? 25.435 -3.448 -50.720 1.00 88.44 263 GLN A CA 1
ATOM 2090 C C . GLN A 1 263 ? 24.010 -3.776 -50.256 1.00 88.44 263 GLN A C 1
ATOM 2092 O O . GLN A 1 263 ? 23.459 -3.042 -49.430 1.00 88.44 263 GLN A O 1
ATOM 2097 N N . GLN A 1 264 ? 23.422 -4.866 -50.755 1.00 87.19 264 GLN A N 1
ATOM 2098 C CA . GLN A 1 264 ? 22.078 -5.299 -50.369 1.00 87.19 264 GLN A CA 1
ATOM 2099 C C . GLN A 1 264 ? 22.025 -5.751 -48.904 1.00 87.19 264 GLN A C 1
ATOM 2101 O O . GLN A 1 264 ? 21.178 -5.270 -48.152 1.00 87.19 264 GLN A O 1
ATOM 2106 N N . LEU A 1 265 ? 22.966 -6.596 -48.469 1.00 88.75 265 LEU A N 1
ATOM 2107 C CA . LEU A 1 265 ? 23.042 -7.089 -47.089 1.00 88.75 265 LEU A CA 1
ATOM 2108 C C . LEU A 1 265 ? 23.262 -5.960 -46.081 1.00 88.75 265 LEU A C 1
ATOM 2110 O O . LEU A 1 265 ? 22.556 -5.876 -45.078 1.00 88.75 265 LEU A O 1
ATOM 2114 N N . THR A 1 266 ? 24.206 -5.057 -46.352 1.00 87.75 266 THR A N 1
ATOM 2115 C CA . THR A 1 266 ? 24.459 -3.903 -45.483 1.00 87.75 266 THR A CA 1
ATOM 2116 C C . THR A 1 266 ? 23.239 -2.986 -45.410 1.00 87.75 266 THR A C 1
ATOM 2118 O O . THR A 1 266 ? 22.890 -2.525 -44.327 1.00 87.75 266 THR A O 1
ATOM 2121 N N . SER A 1 267 ? 22.545 -2.763 -46.530 1.00 84.06 267 SER A N 1
ATOM 2122 C CA . SER A 1 267 ? 21.314 -1.964 -46.535 1.00 84.06 267 SER A CA 1
ATOM 2123 C C . SER A 1 267 ? 20.196 -2.628 -45.726 1.00 84.06 267 SER A C 1
ATOM 2125 O O . SER A 1 267 ? 19.512 -1.939 -44.977 1.00 84.06 267 SER A O 1
ATOM 2127 N N . ALA A 1 268 ? 20.043 -3.953 -45.819 1.00 85.12 268 ALA A N 1
ATOM 2128 C CA . ALA A 1 268 ? 19.053 -4.704 -45.051 1.00 85.12 268 ALA A CA 1
ATOM 2129 C C . ALA A 1 268 ? 19.343 -4.680 -43.540 1.00 85.12 268 ALA A C 1
ATOM 2131 O O . ALA A 1 268 ? 18.441 -4.411 -42.749 1.00 85.12 268 ALA A O 1
ATOM 2132 N N . PHE A 1 269 ? 20.596 -4.898 -43.123 1.00 85.56 269 PHE A N 1
ATOM 2133 C CA . PHE A 1 269 ? 20.972 -4.845 -41.704 1.00 85.56 269 PHE A CA 1
ATOM 2134 C C . PHE A 1 269 ? 20.753 -3.462 -41.088 1.00 85.56 269 PHE A C 1
ATOM 2136 O O . PHE A 1 269 ? 20.229 -3.359 -39.981 1.00 85.56 269 PHE A O 1
ATOM 2143 N N . LEU A 1 270 ? 21.105 -2.398 -41.811 1.00 83.25 270 LEU A N 1
ATOM 2144 C CA . LEU A 1 270 ? 20.949 -1.027 -41.321 1.00 83.25 270 LEU A CA 1
ATOM 2145 C C . LEU A 1 270 ? 19.489 -0.559 -41.348 1.00 83.25 270 LEU A C 1
ATOM 2147 O O . LEU A 1 270 ? 19.106 0.284 -40.541 1.00 83.25 270 LEU A O 1
ATOM 2151 N N . LEU A 1 271 ? 18.663 -1.127 -42.233 1.00 78.00 271 LEU A N 1
ATOM 2152 C CA . LEU A 1 271 ? 17.217 -0.919 -42.218 1.00 78.00 271 LEU A CA 1
ATOM 2153 C C . LEU A 1 271 ? 16.577 -1.572 -40.985 1.00 78.00 271 LEU A C 1
ATOM 2155 O O . LEU A 1 271 ? 15.847 -0.896 -40.268 1.00 78.00 271 LEU A O 1
ATOM 2159 N N . MET A 1 272 ? 16.915 -2.833 -40.687 1.00 78.31 272 MET A N 1
ATOM 2160 C CA . MET A 1 272 ? 16.418 -3.533 -39.492 1.00 78.31 272 MET A CA 1
ATOM 2161 C C . MET A 1 272 ? 16.846 -2.843 -38.191 1.00 78.31 272 MET A C 1
ATOM 2163 O O . MET A 1 272 ? 16.049 -2.738 -37.267 1.00 78.31 272 MET A O 1
ATOM 2167 N N . ALA A 1 273 ? 18.073 -2.317 -38.131 1.00 76.56 273 ALA A N 1
ATOM 2168 C CA . ALA A 1 273 ? 18.563 -1.560 -36.975 1.00 76.56 273 ALA A CA 1
ATOM 2169 C C . ALA A 1 273 ? 17.842 -0.210 -36.770 1.00 76.56 273 ALA A C 1
ATOM 2171 O O . ALA A 1 273 ? 17.909 0.374 -35.692 1.00 76.56 273 ALA A O 1
ATOM 2172 N N . ARG A 1 274 ? 17.161 0.305 -37.802 1.00 68.50 274 ARG A N 1
ATOM 2173 C CA . ARG A 1 274 ? 16.437 1.584 -37.773 1.00 68.50 274 ARG A CA 1
ATOM 2174 C C . ARG A 1 274 ? 14.934 1.414 -37.529 1.00 68.50 274 ARG A C 1
ATOM 2176 O O . ARG A 1 274 ? 14.313 2.302 -36.949 1.00 68.50 274 ARG A O 1
ATOM 2183 N N . GLU A 1 275 ? 14.358 0.293 -37.962 1.00 58.25 275 GLU A N 1
ATOM 2184 C CA . GLU A 1 275 ? 12.926 -0.021 -37.838 1.00 58.25 275 GLU A CA 1
ATOM 2185 C C . GLU A 1 275 ? 12.465 -0.161 -36.378 1.00 58.25 275 GLU A C 1
ATOM 2187 O O . GLU A 1 275 ? 11.295 0.046 -36.072 1.00 58.25 275 GLU A O 1
ATOM 2192 N N . SER A 1 276 ? 13.394 -0.417 -35.457 1.00 54.88 276 SER A N 1
ATOM 2193 C CA . SER 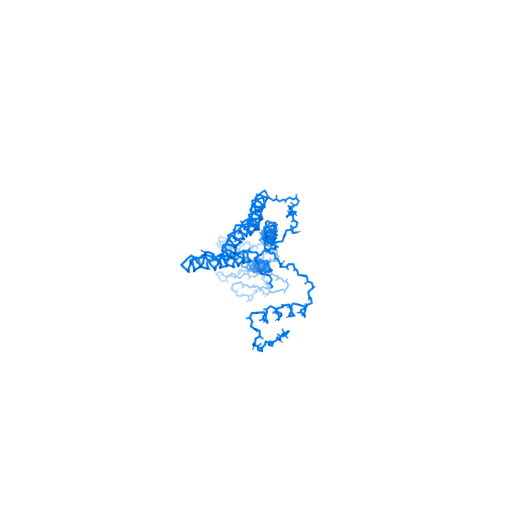A 1 276 ? 13.127 -0.455 -34.020 1.00 54.88 276 SER A CA 1
ATOM 2194 C C . SER A 1 276 ? 12.860 0.907 -33.369 1.00 54.88 276 SER A C 1
ATOM 2196 O O . SER A 1 276 ? 12.412 0.901 -32.228 1.00 54.88 276 SER A O 1
ATOM 2198 N N . ASP A 1 277 ? 13.124 2.049 -34.025 1.00 54.97 277 ASP A N 1
ATOM 2199 C CA . ASP A 1 277 ? 13.291 3.304 -33.264 1.00 54.97 277 ASP A CA 1
ATOM 2200 C C . ASP A 1 277 ? 12.785 4.602 -33.923 1.00 54.97 277 ASP A C 1
ATOM 2202 O O . ASP A 1 277 ? 12.644 5.618 -33.250 1.00 54.97 277 ASP A O 1
ATOM 2206 N N . VAL A 1 278 ? 12.490 4.622 -35.228 1.00 54.09 278 VAL A N 1
ATOM 2207 C CA . VAL A 1 278 ? 11.942 5.820 -35.891 1.00 54.09 278 VAL A CA 1
ATOM 2208 C C . VAL A 1 278 ? 10.855 5.385 -36.859 1.00 54.09 278 VAL A C 1
ATOM 2210 O O . VAL A 1 278 ? 11.155 4.767 -37.883 1.00 54.09 278 VAL A O 1
ATOM 2213 N N . GLY A 1 279 ? 9.596 5.716 -36.554 1.00 55.78 279 GLY A N 1
ATOM 2214 C CA . GLY A 1 279 ? 8.497 5.569 -37.506 1.00 55.78 279 GLY A CA 1
ATOM 2215 C C . GLY A 1 279 ? 8.925 6.156 -38.849 1.00 55.78 279 GLY A C 1
ATOM 2216 O O . GLY A 1 279 ? 9.384 7.298 -38.910 1.00 55.78 279 GLY A O 1
ATOM 2217 N N . MET A 1 280 ? 8.890 5.348 -39.913 1.00 56.16 280 MET A N 1
ATOM 2218 C CA . MET A 1 280 ? 9.315 5.812 -41.232 1.00 56.16 280 MET A CA 1
ATOM 2219 C C . MET A 1 280 ? 8.555 7.102 -41.565 1.00 56.16 280 MET A C 1
ATOM 2221 O O . MET A 1 280 ? 7.336 7.124 -41.361 1.00 56.16 280 MET A O 1
ATOM 2225 N N . PRO A 1 281 ? 9.241 8.168 -42.032 1.00 56.97 281 PRO A N 1
ATOM 2226 C CA . PRO A 1 281 ? 8.586 9.424 -42.370 1.00 56.97 281 PRO A CA 1
ATOM 2227 C C . PRO A 1 281 ? 7.409 9.120 -43.289 1.00 56.97 281 PRO A C 1
ATOM 2229 O O . PRO A 1 281 ? 7.568 8.561 -44.375 1.00 56.97 281 PRO A O 1
ATOM 2232 N N . THR A 1 282 ? 6.214 9.365 -42.763 1.00 65.62 282 THR A N 1
ATOM 2233 C CA . THR A 1 282 ? 4.967 8.967 -43.395 1.00 65.62 282 THR A CA 1
ATOM 2234 C C . THR A 1 282 ? 4.519 10.134 -44.256 1.00 65.62 282 THR A C 1
ATOM 2236 O O . THR A 1 282 ? 3.771 10.999 -43.809 1.00 65.62 282 THR A O 1
ATOM 2239 N N . ASP A 1 283 ? 5.025 10.185 -45.482 1.00 71.94 283 ASP A N 1
ATOM 2240 C CA . ASP A 1 283 ? 4.570 11.160 -46.465 1.00 71.94 283 ASP A CA 1
ATOM 2241 C C . ASP A 1 283 ? 3.383 10.601 -47.252 1.00 71.94 283 ASP A C 1
ATOM 2243 O O . ASP A 1 283 ? 3.338 9.420 -47.605 1.00 71.94 283 ASP A O 1
ATOM 2247 N N . TRP A 1 284 ? 2.408 11.462 -47.549 1.00 81.06 284 TRP A N 1
ATOM 2248 C CA . TRP A 1 284 ? 1.319 11.118 -48.458 1.00 81.06 284 TRP A CA 1
ATOM 2249 C C . TRP A 1 284 ? 1.882 10.936 -49.868 1.00 81.06 284 TRP A C 1
ATOM 2251 O O . TRP A 1 284 ? 2.247 11.903 -50.534 1.00 81.06 284 TRP A O 1
ATOM 2261 N N . ILE A 1 285 ? 1.938 9.686 -50.319 1.00 83.56 285 ILE A N 1
ATOM 2262 C CA . ILE A 1 285 ? 2.406 9.297 -51.650 1.00 83.56 285 ILE A CA 1
ATOM 2263 C C . ILE A 1 285 ? 1.243 8.820 -52.519 1.00 83.56 285 ILE A C 1
ATOM 2265 O O . ILE A 1 285 ? 0.335 8.124 -52.061 1.00 83.56 285 ILE A O 1
ATOM 2269 N N . CYS A 1 286 ? 1.282 9.180 -53.802 1.00 87.38 286 CYS A N 1
ATOM 2270 C CA . CYS A 1 286 ? 0.360 8.650 -54.797 1.00 87.38 286 CYS A CA 1
ATOM 2271 C C . CYS A 1 286 ? 0.743 7.195 -55.102 1.00 87.38 286 CYS A C 1
ATOM 2273 O O . CYS A 1 286 ? 1.771 6.932 -55.728 1.00 87.38 286 CYS A O 1
ATOM 2275 N N . LEU A 1 287 ? -0.086 6.241 -54.665 1.00 84.12 287 LEU A N 1
ATOM 2276 C CA . LEU A 1 287 ? 0.178 4.810 -54.863 1.00 84.12 287 LEU A CA 1
ATOM 2277 C C . LEU A 1 287 ? 0.311 4.441 -56.350 1.00 84.12 287 LEU A C 1
ATOM 2279 O O . LEU A 1 287 ? 1.088 3.557 -56.703 1.00 84.12 287 LEU A O 1
ATOM 2283 N N . ASN A 1 288 ? -0.422 5.143 -57.219 1.00 86.88 288 ASN A N 1
ATOM 2284 C CA . ASN A 1 288 ? -0.384 4.917 -58.661 1.00 86.88 288 ASN A CA 1
ATOM 2285 C C . ASN A 1 288 ? 0.976 5.284 -59.266 1.00 86.88 288 ASN A C 1
ATOM 2287 O O . ASN A 1 288 ? 1.435 4.585 -60.165 1.00 86.88 288 ASN A O 1
ATOM 2291 N N . ASP A 1 289 ? 1.636 6.326 -58.757 1.00 85.31 289 ASP A N 1
ATOM 2292 C CA . ASP A 1 289 ? 2.944 6.762 -59.260 1.00 85.31 289 ASP A CA 1
ATOM 2293 C C . ASP A 1 289 ? 4.031 5.750 -58.879 1.00 85.31 289 ASP A C 1
ATOM 2295 O O . ASP A 1 289 ? 4.893 5.412 -59.689 1.00 85.31 289 ASP A O 1
ATOM 2299 N N . VAL A 1 290 ? 3.944 5.201 -57.663 1.00 85.62 290 VAL A N 1
ATOM 2300 C CA . VAL A 1 290 ? 4.832 4.125 -57.200 1.00 85.62 290 VAL A CA 1
ATOM 2301 C C . VAL A 1 290 ? 4.612 2.857 -58.026 1.00 85.62 290 VAL A C 1
ATOM 2303 O O . VAL A 1 290 ? 5.573 2.258 -58.505 1.00 85.62 290 VAL A O 1
ATOM 2306 N N . ALA A 1 291 ? 3.352 2.472 -58.246 1.00 86.12 291 ALA A N 1
ATOM 2307 C CA . ALA A 1 291 ? 3.015 1.308 -59.058 1.00 86.12 291 ALA A CA 1
ATOM 2308 C C . ALA A 1 291 ? 3.497 1.455 -60.511 1.00 86.12 291 ALA A C 1
ATOM 2310 O O . ALA A 1 291 ? 4.017 0.495 -61.072 1.00 86.12 291 ALA A O 1
ATOM 2311 N N . ALA A 1 292 ? 3.367 2.644 -61.109 1.00 84.12 292 ALA A N 1
ATOM 2312 C CA . ALA A 1 292 ? 3.859 2.925 -62.456 1.00 84.12 292 ALA A CA 1
ATOM 2313 C C . ALA A 1 292 ? 5.392 2.843 -62.540 1.00 84.12 292 ALA A C 1
ATOM 2315 O O . ALA A 1 292 ? 5.918 2.183 -63.436 1.00 84.12 292 ALA A O 1
ATOM 2316 N N . ALA A 1 293 ? 6.105 3.440 -61.579 1.00 82.75 293 ALA A N 1
ATOM 2317 C CA . ALA A 1 293 ? 7.566 3.408 -61.533 1.00 82.75 293 ALA A CA 1
ATOM 2318 C C . ALA A 1 293 ? 8.121 1.981 -61.375 1.00 82.75 293 ALA A C 1
ATOM 2320 O O . ALA A 1 293 ? 9.113 1.622 -62.011 1.00 82.75 293 ALA A O 1
ATOM 2321 N N . GLU A 1 294 ? 7.482 1.143 -60.554 1.00 84.62 294 GLU A N 1
ATOM 2322 C CA . GLU A 1 294 ? 7.897 -0.254 -60.389 1.00 84.62 294 GLU A CA 1
ATOM 2323 C C . GLU A 1 294 ? 7.560 -1.116 -61.610 1.00 84.62 294 GLU A C 1
ATOM 2325 O O . GLU A 1 294 ? 8.338 -1.995 -61.982 1.00 84.62 294 GLU A O 1
ATOM 2330 N N . LEU A 1 295 ? 6.449 -0.833 -62.291 1.00 84.69 295 LEU A N 1
ATOM 2331 C CA . LEU A 1 295 ? 6.078 -1.526 -63.523 1.00 84.69 295 LEU A CA 1
ATOM 2332 C C . LEU A 1 295 ? 7.063 -1.205 -64.660 1.00 84.69 295 LEU A C 1
ATOM 2334 O O . LEU A 1 295 ? 7.477 -2.114 -65.379 1.00 84.69 295 LEU A O 1
ATOM 2338 N N . GLU A 1 296 ? 7.528 0.045 -64.766 1.00 82.38 296 GLU A N 1
ATOM 2339 C CA . GLU A 1 296 ? 8.610 0.426 -65.685 1.00 82.38 296 GLU A CA 1
ATOM 2340 C C . GLU A 1 296 ? 9.918 -0.321 -65.382 1.00 82.38 296 GLU A C 1
ATOM 2342 O O . GLU A 1 296 ? 10.539 -0.872 -66.294 1.00 82.38 296 GLU A O 1
ATOM 2347 N N . ARG A 1 297 ? 10.326 -0.414 -64.108 1.00 78.62 297 ARG A N 1
ATOM 2348 C CA . ARG A 1 297 ? 11.519 -1.188 -63.711 1.00 78.62 297 ARG A CA 1
ATOM 2349 C C . ARG A 1 297 ? 11.378 -2.670 -64.047 1.00 78.62 297 ARG A C 1
ATOM 2351 O O . ARG A 1 297 ? 12.325 -3.276 -64.548 1.00 78.62 297 ARG A O 1
ATOM 2358 N N . ALA A 1 298 ? 10.211 -3.251 -63.789 1.00 79.88 298 ALA A N 1
ATOM 2359 C CA . ALA A 1 298 ? 9.956 -4.665 -64.028 1.00 79.88 298 ALA A CA 1
ATOM 2360 C C . ALA A 1 298 ? 9.951 -4.999 -65.533 1.00 79.88 298 ALA A C 1
ATOM 2362 O O . ALA A 1 298 ? 10.518 -6.016 -65.937 1.00 79.88 298 ALA A O 1
ATOM 2363 N N . LEU A 1 299 ? 9.419 -4.106 -66.375 1.00 80.00 299 LEU A N 1
ATOM 2364 C CA . LEU A 1 299 ? 9.479 -4.227 -67.837 1.00 80.00 299 LEU A CA 1
ATOM 2365 C C . LEU A 1 299 ? 10.909 -4.120 -68.387 1.00 80.00 299 LEU A C 1
ATOM 2367 O O . LEU A 1 299 ? 11.232 -4.786 -69.368 1.00 80.00 299 LEU A O 1
ATOM 2371 N N . ILE A 1 300 ? 11.787 -3.332 -67.757 1.00 76.19 300 ILE A N 1
ATOM 2372 C CA . ILE A 1 300 ? 13.209 -3.264 -68.142 1.00 76.19 300 ILE A CA 1
ATOM 2373 C C . ILE A 1 300 ? 13.917 -4.604 -67.879 1.00 76.19 300 ILE A C 1
ATOM 2375 O O . ILE A 1 300 ? 14.761 -5.023 -68.670 1.00 76.19 300 ILE A O 1
ATOM 2379 N N . VAL A 1 301 ? 13.574 -5.287 -66.783 1.00 75.81 301 VAL A N 1
ATOM 2380 C CA . VAL A 1 301 ? 14.183 -6.571 -66.393 1.00 75.81 301 VAL A CA 1
ATOM 2381 C C . VAL A 1 301 ? 13.583 -7.750 -67.163 1.00 75.81 301 VAL A C 1
ATOM 2383 O O . VAL A 1 301 ? 14.273 -8.734 -67.431 1.00 75.81 301 VAL A O 1
ATOM 2386 N N . SER A 1 302 ? 12.304 -7.688 -67.532 1.00 75.38 302 SER A N 1
ATOM 2387 C CA . SER A 1 302 ? 11.624 -8.745 -68.287 1.00 75.38 302 SER A CA 1
ATOM 2388 C C . SER A 1 302 ? 10.657 -8.155 -69.325 1.00 75.38 302 SER A C 1
ATOM 2390 O O . SER A 1 302 ? 9.447 -8.112 -69.110 1.00 75.38 302 SER A O 1
ATOM 2392 N N . PRO A 1 303 ? 11.175 -7.725 -70.492 1.00 71.06 303 PRO A N 1
ATOM 2393 C CA . PRO A 1 303 ? 10.395 -6.987 -71.492 1.00 71.06 303 PRO A CA 1
ATOM 2394 C C . PRO A 1 303 ? 9.317 -7.811 -72.210 1.00 71.06 303 PRO A C 1
ATOM 2396 O O . PRO A 1 303 ? 8.426 -7.236 -72.824 1.00 71.06 303 PRO A O 1
ATOM 2399 N N . ASN A 1 304 ? 9.383 -9.145 -72.139 1.00 74.50 304 ASN A N 1
ATOM 2400 C CA . ASN A 1 304 ? 8.459 -10.052 -72.835 1.00 74.50 304 ASN A CA 1
ATOM 2401 C C . ASN A 1 304 ? 7.511 -10.821 -71.899 1.00 74.50 304 ASN A C 1
ATOM 2403 O O . ASN A 1 304 ? 6.785 -11.699 -72.362 1.00 74.50 304 ASN A O 1
ATOM 2407 N N . SER A 1 305 ? 7.525 -10.545 -70.595 1.00 75.81 305 SER A N 1
ATOM 2408 C CA . SER A 1 305 ? 6.581 -11.152 -69.650 1.00 75.81 305 SER A CA 1
ATOM 2409 C C . SER A 1 305 ? 5.339 -10.279 -69.488 1.00 75.81 305 SER A C 1
ATOM 2411 O O . SER A 1 305 ? 5.457 -9.063 -69.354 1.00 75.81 305 SER A O 1
ATOM 2413 N N . GLU A 1 306 ? 4.154 -10.891 -69.443 1.00 73.88 306 GLU A N 1
ATOM 2414 C CA . GLU A 1 306 ? 2.938 -10.207 -68.992 1.00 73.88 306 GLU A CA 1
ATOM 2415 C C . GLU A 1 306 ? 3.066 -9.883 -67.499 1.00 73.88 306 GLU A C 1
ATOM 2417 O O . GLU A 1 306 ? 3.061 -10.775 -66.651 1.00 73.88 306 GLU A O 1
ATOM 2422 N N . ILE A 1 307 ? 3.205 -8.597 -67.179 1.00 75.12 307 ILE A N 1
ATOM 2423 C CA . ILE A 1 307 ? 3.284 -8.101 -65.804 1.00 75.12 307 ILE A CA 1
ATOM 2424 C C . ILE A 1 307 ? 1.950 -7.430 -65.481 1.00 75.12 307 ILE A C 1
ATOM 2426 O O . ILE A 1 307 ? 1.641 -6.360 -66.002 1.00 75.12 307 ILE A O 1
ATOM 2430 N N . SER A 1 308 ? 1.146 -8.059 -64.624 1.00 75.00 308 SER A N 1
ATOM 2431 C CA . SER A 1 308 ? -0.087 -7.469 -64.095 1.00 75.00 308 SER A CA 1
ATOM 2432 C C . SER A 1 308 ? 0.148 -6.928 -62.688 1.00 75.00 308 SER A C 1
ATOM 2434 O O . SER A 1 308 ? 0.567 -7.684 -61.810 1.00 75.00 308 SER A O 1
ATOM 2436 N N . THR A 1 309 ? -0.173 -5.661 -62.438 1.00 74.00 309 THR A N 1
ATOM 2437 C CA . THR A 1 309 ? -0.184 -5.084 -61.088 1.00 74.00 309 THR A CA 1
ATOM 2438 C C . THR A 1 309 ? -1.600 -5.052 -60.522 1.00 74.00 309 THR A C 1
ATOM 2440 O O . THR A 1 309 ? -2.559 -4.688 -61.203 1.00 74.00 309 THR A O 1
ATOM 2443 N N . ARG A 1 310 ? -1.746 -5.441 -59.252 1.00 75.56 310 ARG A N 1
ATOM 2444 C CA . ARG A 1 310 ? -2.990 -5.324 -58.483 1.00 75.56 310 ARG A CA 1
ATOM 2445 C C . ARG A 1 310 ? -2.663 -4.707 -57.130 1.00 75.56 310 ARG A C 1
ATOM 2447 O O . ARG A 1 310 ? -1.748 -5.166 -56.457 1.00 75.56 310 ARG A O 1
ATOM 2454 N N . ILE A 1 311 ? -3.419 -3.684 -56.752 1.00 71.94 311 ILE A N 1
ATOM 2455 C CA . ILE A 1 311 ? -3.374 -3.083 -55.419 1.00 71.94 311 ILE A CA 1
ATOM 2456 C C . ILE A 1 311 ? -4.577 -3.641 -54.655 1.00 71.94 311 ILE A C 1
ATOM 2458 O O . ILE A 1 311 ? -5.715 -3.430 -55.074 1.00 71.94 311 ILE A O 1
ATOM 2462 N N . GLU A 1 312 ? -4.331 -4.386 -53.580 1.00 67.19 312 GLU A N 1
ATOM 2463 C CA . GLU A 1 312 ? -5.370 -4.852 -52.654 1.00 67.19 312 GLU A CA 1
ATOM 2464 C C . GLU A 1 312 ? -5.322 -3.970 -51.399 1.00 67.19 312 GLU A C 1
ATOM 2466 O O . GLU A 1 312 ? -4.239 -3.707 -50.873 1.00 67.19 312 GLU A O 1
ATOM 2471 N N . ALA A 1 313 ? -6.485 -3.449 -51.000 1.00 54.41 313 ALA A N 1
ATOM 2472 C CA . ALA A 1 313 ? -6.664 -2.530 -49.874 1.00 54.41 313 ALA A CA 1
ATOM 2473 C C . ALA A 1 313 ? -7.236 -3.254 -48.653 1.00 54.41 313 ALA A C 1
ATOM 2475 O O . ALA A 1 313 ? -8.072 -4.167 -48.858 1.00 54.41 313 ALA A O 1
#

Sequence (313 aa):
MKPERRIRRRLGRDLILQALFISLAVIVGVFAATRLVEDVLIEQALEGEAEYYWLRDAKSPGAALPDTLNLTAYREGLGGGIPDELRNLQPGFHPSGEPENTLTFVSERGGQRLYLVFEAGQVAELVTLFGVLPLALALIVVYLSLYLAYRASRRAVSPIERLARQVQHLDPGDTDSQPLEWIAPDEPDDEIRVLAEALQDLVARVVDFAERERRFTRDASHELRTPLTVIKIAVDRLLRDHRLDEGSERTLLRIRNSTEDMQQLTSAFLLMARESDVGMPTDWICLNDVAAAELERALIVSPNSEISTRIEA

Radius of gyration: 50.32 Å; chains: 1; bounding box: 87×46×144 Å

Foldseek 3Di:
DDPVVVVVVVVVVVVVVVVVVVVVVLVVVLVVCLVVCLVVVVQVVVVVLVVVVVVVCVVPPQPDFDDDPFKDKAWDPHDPHDDPVCPPDDAAWDQDDPDQRWIWHWDDDPNIIMIIIGRSVVVSVVCCVPPVVVSVVVVVVVVVVVVVVVVVVCVQCVLVVVVVVVVVVDDLQDPPPPLCPDPPPPDDDPVSVVVSVVVSVVVVVSNVVLVVLVVVLVVLLVVLVVVLVVLLVVLVVVLPDPPDDPVVNVVSVVSNVVSVVVNVVSVVVSVVSPVVHDDDPDDDDDVVVVVVVVVVVVCVVPVPDDDDDDDDD

pLDDT: mean 78.54, std 11.22, range [40.38, 93.38]